Protein AF-A0A833TE92-F1 (afdb_monomer_lite)

Radius of gyration: 24.83 Å; chains: 1; bounding box: 44×76×54 Å

Sequence (187 aa):
TMHIASLKLLLSFLILSLAARPYIIVLSEEDLKESTISCDESPDWDEFVDFDSPHKSEDELDPGSWHSLFDPASSSATGSSDTSSELEALYISGVSKMISASSSGDARLMQEAAAEIEAAACEGHPHSRSVLGFLHGMGMMSERNKAKAFLYHHFAAEGGNMQSKMALAYSYSLQEMYENSTKLYAE

Structure (mmCIF, N/CA/C/O backbone):
data_AF-A0A833TE92-F1
#
_entry.id   AF-A0A833TE92-F1
#
loop_
_atom_site.group_PDB
_atom_site.id
_atom_site.type_symbol
_atom_site.label_atom_id
_atom_site.label_alt_id
_atom_site.label_comp_id
_atom_site.label_asym_id
_atom_site.label_entity_id
_atom_site.label_seq_id
_atom_site.pdbx_PDB_ins_code
_atom_site.Cartn_x
_atom_site.Cartn_y
_atom_site.Cartn_z
_atom_site.occupancy
_atom_site.B_iso_or_equiv
_atom_site.auth_seq_id
_atom_site.auth_comp_id
_atom_site.auth_asym_id
_atom_site.auth_atom_id
_atom_site.pdbx_PDB_model_num
ATOM 1 N N . THR A 1 1 ? -17.413 48.294 8.897 1.00 64.44 1 THR A N 1
ATOM 2 C CA . THR A 1 1 ? -17.701 47.033 9.620 1.00 64.44 1 THR A CA 1
ATOM 3 C C . THR A 1 1 ? -16.592 45.996 9.451 1.00 64.44 1 THR A C 1
ATOM 5 O O . THR A 1 1 ? -16.166 45.449 10.459 1.00 64.44 1 THR A O 1
ATOM 8 N N . MET A 1 2 ? -16.042 45.779 8.247 1.00 70.50 2 MET A N 1
ATOM 9 C CA . MET A 1 2 ? -14.977 44.779 8.004 1.00 70.50 2 MET A CA 1
ATOM 10 C C . MET A 1 2 ? -13.649 45.044 8.747 1.00 70.50 2 MET A C 1
ATOM 12 O O . MET A 1 2 ? -13.073 44.116 9.307 1.00 70.50 2 MET A O 1
ATOM 16 N N . HIS A 1 3 ? -13.200 46.301 8.860 1.00 74.38 3 HIS A N 1
ATOM 17 C CA . HIS A 1 3 ? -11.981 46.635 9.621 1.00 74.38 3 HIS A CA 1
ATOM 18 C C . HIS A 1 3 ? -12.098 46.351 11.127 1.00 74.38 3 HIS A C 1
ATOM 20 O O . HIS A 1 3 ? -11.126 45.954 11.760 1.00 74.38 3 HIS A O 1
ATOM 26 N N . ILE A 1 4 ? -13.300 46.493 11.694 1.00 78.50 4 ILE A N 1
ATOM 27 C CA . ILE A 1 4 ? -13.562 46.233 13.117 1.00 78.50 4 ILE A CA 1
ATOM 28 C C . ILE A 1 4 ? -13.553 44.721 13.391 1.00 78.50 4 ILE A C 1
ATOM 30 O O . ILE A 1 4 ? -13.075 44.291 14.437 1.00 78.50 4 ILE A O 1
ATOM 34 N N . ALA A 1 5 ? -14.038 43.906 12.447 1.00 78.50 5 ALA A N 1
ATOM 35 C CA . ALA A 1 5 ? -13.979 42.448 12.544 1.00 78.50 5 ALA A CA 1
ATOM 36 C C . ALA A 1 5 ? -12.536 41.922 12.435 1.00 78.50 5 ALA A C 1
ATOM 38 O O . ALA A 1 5 ? -12.135 41.079 13.233 1.00 78.50 5 ALA A O 1
ATOM 39 N N . SER A 1 6 ? -11.737 42.479 11.517 1.00 80.31 6 SER A N 1
ATOM 40 C CA . SER A 1 6 ? -10.319 42.122 11.360 1.00 80.31 6 SER A CA 1
ATOM 41 C C . SER A 1 6 ? -9.485 42.490 12.596 1.00 80.31 6 SER A C 1
ATOM 43 O O . SER A 1 6 ? -8.706 41.675 13.088 1.00 80.31 6 SER A O 1
ATOM 45 N N . LEU A 1 7 ? -9.726 43.669 13.185 1.00 82.25 7 LEU A N 1
ATOM 46 C CA . LEU A 1 7 ? -9.056 44.093 14.419 1.00 82.25 7 LEU A CA 1
ATOM 47 C C . LEU A 1 7 ? -9.386 43.169 15.604 1.00 82.25 7 LEU A C 1
ATOM 49 O O . LEU A 1 7 ? -8.501 42.834 16.385 1.00 82.25 7 LEU A O 1
ATOM 53 N N . LYS A 1 8 ? -10.644 42.721 15.726 1.00 83.31 8 LYS A N 1
ATOM 54 C CA . LYS A 1 8 ? -11.055 41.766 16.769 1.00 83.31 8 LYS A CA 1
ATOM 55 C C . LYS A 1 8 ? -10.415 40.391 16.583 1.00 83.31 8 LYS A C 1
ATOM 57 O O . LYS A 1 8 ? -10.028 39.776 17.572 1.00 83.31 8 LYS A O 1
ATOM 62 N N . LEU A 1 9 ? -10.278 39.931 15.339 1.00 84.75 9 LEU A N 1
ATOM 63 C CA . LEU A 1 9 ? -9.615 38.667 15.023 1.00 84.75 9 LEU A CA 1
ATOM 64 C C . LEU A 1 9 ? -8.127 38.719 15.405 1.00 84.75 9 LEU A C 1
ATOM 66 O O . LEU A 1 9 ? -7.640 37.839 16.109 1.00 84.75 9 LEU A O 1
ATOM 70 N N . LEU A 1 10 ? -7.428 39.790 15.017 1.00 85.50 10 LEU A N 1
ATOM 71 C CA . LEU A 1 10 ? -6.024 40.014 15.379 1.00 85.50 10 LEU A CA 1
ATOM 72 C C . LEU A 1 10 ? -5.827 40.110 16.896 1.00 85.50 10 LEU A C 1
ATOM 74 O O . LEU A 1 10 ? -4.906 39.499 17.433 1.00 85.50 10 LEU A O 1
ATOM 78 N N . LEU A 1 11 ? -6.718 40.815 17.599 1.00 81.56 11 LEU A N 1
ATOM 79 C CA . LEU A 1 11 ? -6.669 40.919 19.058 1.00 81.56 11 LEU A CA 1
ATOM 80 C C . LEU A 1 11 ? -6.899 39.556 19.736 1.00 81.56 11 LEU A C 1
ATOM 82 O O . LEU A 1 11 ? -6.236 39.242 20.719 1.00 81.56 11 LEU A O 1
ATOM 86 N N . SER A 1 12 ? -7.789 38.722 19.188 1.00 81.19 12 SER A N 1
ATOM 87 C CA . SER A 1 12 ? -8.022 37.354 19.666 1.00 81.19 12 SER A CA 1
ATOM 88 C C . SER A 1 12 ? -6.781 36.468 19.518 1.00 81.19 12 SER A C 1
ATOM 90 O O . SER A 1 12 ? -6.422 35.761 20.458 1.00 81.19 12 SER A O 1
ATOM 92 N N . PHE A 1 13 ? -6.105 36.513 18.365 1.00 76.00 13 PHE A N 1
ATOM 93 C CA . PHE A 1 13 ? -4.866 35.757 18.146 1.00 76.00 13 PHE A CA 1
ATOM 94 C C . PHE A 1 13 ? -3.723 36.248 19.042 1.00 76.00 13 PHE A C 1
ATOM 96 O O . PHE A 1 13 ? -2.957 35.434 19.557 1.00 76.00 13 PHE A O 1
ATOM 103 N N . LEU A 1 14 ? -3.648 37.559 19.296 1.00 77.38 14 LEU A N 1
ATOM 104 C CA . LEU A 1 14 ? -2.671 38.142 20.214 1.00 77.38 14 LEU A CA 1
ATOM 105 C C . LEU A 1 14 ? -2.855 37.604 21.646 1.00 77.38 14 LEU A C 1
ATOM 107 O O . LEU A 1 14 ? -1.889 37.153 22.257 1.00 77.38 14 LEU A O 1
ATOM 111 N N . ILE A 1 15 ? -4.089 37.586 22.162 1.00 74.69 15 ILE A N 1
ATOM 112 C CA . ILE A 1 15 ? -4.394 37.077 23.513 1.00 74.69 15 ILE A CA 1
ATOM 113 C C . ILE A 1 15 ? -4.082 35.576 23.622 1.00 74.69 15 ILE A C 1
ATOM 115 O O . ILE A 1 15 ? -3.532 35.140 24.633 1.00 74.69 15 ILE A O 1
ATOM 119 N N . LEU A 1 16 ? -4.366 34.794 22.575 1.00 67.88 16 LEU A N 1
ATOM 120 C CA . LEU A 1 16 ? -4.046 33.364 22.542 1.00 67.88 16 LEU A CA 1
ATOM 121 C C . LEU A 1 16 ? -2.527 33.117 22.560 1.00 67.88 16 LEU A C 1
ATOM 123 O O . LEU A 1 16 ? -2.063 32.220 23.259 1.00 67.88 16 LEU A O 1
ATOM 127 N N . SER A 1 17 ? -1.749 33.953 21.862 1.00 66.00 17 SER A N 1
ATOM 128 C CA . SER A 1 17 ? -0.281 33.873 21.865 1.00 66.00 17 SER A CA 1
ATOM 129 C C . SER A 1 17 ? 0.344 34.243 23.218 1.00 66.00 17 SER A C 1
ATOM 131 O O . SER A 1 17 ? 1.324 33.626 23.619 1.00 66.00 17 SER A O 1
ATOM 133 N N . LEU A 1 18 ? -0.254 35.183 23.964 1.00 68.81 18 LEU A N 1
ATOM 134 C CA . LEU A 1 18 ? 0.197 35.549 25.314 1.00 68.81 18 LEU A CA 1
ATOM 135 C C . LEU A 1 18 ? -0.161 34.502 26.384 1.00 68.81 18 LEU A C 1
ATOM 137 O O . LEU A 1 18 ? 0.498 34.445 27.420 1.00 68.81 18 LEU A O 1
ATOM 141 N N . ALA A 1 19 ? -1.198 33.689 26.160 1.00 65.12 19 ALA A N 1
ATOM 142 C CA . ALA A 1 19 ? -1.597 32.616 27.073 1.00 65.12 19 ALA A CA 1
ATOM 143 C C . ALA A 1 19 ? -0.793 31.316 26.874 1.00 65.12 19 ALA A C 1
ATOM 145 O O . ALA A 1 19 ? -0.801 30.448 27.751 1.00 65.12 19 ALA A O 1
ATOM 146 N N . ALA A 1 20 ? -0.088 31.177 25.747 1.00 61.72 20 ALA A N 1
ATOM 147 C CA . ALA A 1 20 ? 0.774 30.037 25.476 1.00 61.72 20 ALA A CA 1
ATOM 148 C C . ALA A 1 20 ? 2.042 30.132 26.337 1.00 61.72 20 ALA A C 1
ATOM 150 O O . ALA A 1 20 ? 2.991 30.848 26.021 1.00 61.72 20 ALA A O 1
ATOM 151 N N . ARG A 1 21 ? 2.060 29.417 27.466 1.00 66.62 21 ARG A N 1
ATOM 152 C CA . ARG A 1 21 ? 3.281 29.267 28.262 1.00 66.62 21 ARG A CA 1
ATOM 153 C C . ARG A 1 21 ? 4.289 28.439 27.458 1.00 66.62 21 ARG A C 1
ATOM 155 O O . ARG A 1 21 ? 3.916 27.358 27.001 1.00 66.62 21 ARG A O 1
ATOM 162 N N . PRO A 1 22 ? 5.545 28.888 27.301 1.00 70.31 22 PRO A N 1
ATOM 163 C CA . PRO A 1 22 ? 6.581 28.048 26.723 1.00 70.31 22 PRO A CA 1
ATOM 164 C C . PRO A 1 22 ? 6.797 26.857 27.660 1.00 70.31 22 PRO A C 1
ATOM 166 O O . PRO A 1 22 ? 7.244 27.017 28.795 1.00 70.31 22 PRO A O 1
ATOM 169 N N . TYR A 1 23 ? 6.416 25.666 27.208 1.00 70.75 23 TYR A N 1
ATOM 170 C CA . TYR A 1 23 ? 6.741 24.431 27.904 1.00 70.75 23 TYR A CA 1
ATOM 171 C C . TYR A 1 23 ? 8.185 24.081 27.552 1.00 70.75 23 TYR A C 1
ATOM 173 O O . TYR A 1 23 ? 8.483 23.686 26.427 1.00 70.75 23 TYR A O 1
ATOM 181 N N . ILE A 1 24 ? 9.094 24.320 28.494 1.00 72.75 24 ILE A N 1
ATOM 182 C CA . ILE A 1 24 ? 10.491 23.915 28.378 1.00 72.75 24 ILE A CA 1
ATOM 183 C C . ILE A 1 24 ? 10.588 22.548 29.043 1.00 72.75 24 ILE A C 1
ATOM 185 O O . ILE A 1 24 ? 10.457 22.441 30.262 1.00 72.75 24 ILE A O 1
ATOM 189 N N . ILE A 1 25 ? 10.791 21.509 28.236 1.00 72.88 25 ILE A N 1
ATOM 190 C CA . ILE A 1 25 ? 11.153 20.185 28.738 1.00 72.88 25 ILE A CA 1
ATOM 191 C C . ILE A 1 25 ? 12.613 20.282 29.177 1.00 72.88 25 ILE A C 1
ATOM 193 O O . ILE A 1 25 ? 13.514 20.360 28.344 1.00 72.88 25 ILE A O 1
ATOM 197 N N . VAL A 1 26 ? 12.839 20.344 30.487 1.00 72.62 26 VAL A N 1
ATOM 198 C CA . VAL A 1 26 ? 14.174 20.224 31.074 1.00 72.62 26 VAL A CA 1
ATOM 199 C C . VAL A 1 26 ? 14.394 18.742 31.342 1.00 72.62 26 VAL A C 1
ATOM 201 O O . VAL A 1 26 ? 13.873 18.219 32.319 1.00 72.62 26 VAL A O 1
ATOM 204 N N . LEU A 1 27 ? 15.111 18.071 30.441 1.00 68.88 27 LEU A N 1
ATOM 205 C CA . LEU A 1 27 ? 15.581 16.703 30.658 1.00 68.88 27 LEU A CA 1
ATOM 206 C C . LEU A 1 27 ? 16.743 16.759 31.651 1.00 68.88 27 LEU A C 1
ATOM 208 O O . LEU A 1 27 ? 17.752 17.416 31.379 1.00 68.88 27 LEU A O 1
ATOM 212 N N . SER A 1 28 ? 16.587 16.129 32.812 1.00 74.94 28 SER A N 1
ATOM 213 C CA . SER A 1 28 ? 17.668 16.001 33.789 1.00 74.94 28 SER A CA 1
ATOM 214 C C . SER A 1 28 ? 18.541 14.783 33.464 1.00 74.94 28 SER A C 1
ATOM 216 O O . SER A 1 28 ? 18.094 13.836 32.824 1.00 74.94 28 SER A O 1
ATOM 218 N N . GLU A 1 29 ? 19.806 14.786 33.892 1.00 67.19 29 GLU A N 1
ATOM 219 C CA . GLU A 1 29 ? 20.726 13.646 33.700 1.00 67.19 29 GLU A CA 1
ATOM 220 C C . GLU A 1 29 ? 20.233 12.373 34.428 1.00 67.19 29 GLU A C 1
ATOM 222 O O . GLU A 1 29 ? 20.613 11.255 34.088 1.00 67.19 29 GLU A O 1
ATOM 227 N N . GLU A 1 30 ? 19.336 12.553 35.401 1.00 62.47 30 GLU A N 1
ATOM 228 C CA . GLU A 1 30 ? 18.604 11.509 36.120 1.00 62.47 30 GLU A CA 1
ATOM 229 C C . GLU A 1 30 ? 17.548 10.835 35.213 1.00 62.47 30 GLU A C 1
ATOM 231 O O . GLU A 1 30 ? 17.405 9.617 35.257 1.00 62.47 30 GLU A O 1
ATOM 236 N N . ASP A 1 31 ? 16.865 11.598 34.342 1.00 66.06 31 ASP A N 1
ATOM 237 C CA . ASP A 1 31 ? 15.868 11.078 33.381 1.00 66.06 31 ASP A CA 1
ATOM 238 C C . ASP A 1 31 ? 16.522 10.254 32.256 1.00 66.06 31 ASP A C 1
ATOM 240 O O . ASP A 1 31 ? 15.875 9.436 31.609 1.00 66.06 31 ASP A O 1
ATOM 244 N N . LEU A 1 32 ? 17.824 10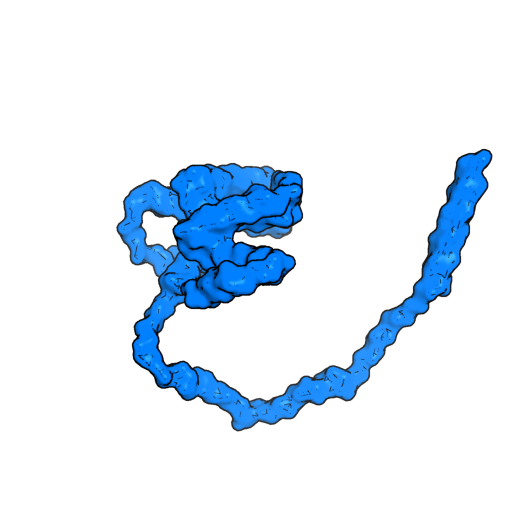.455 32.022 1.00 61.19 32 LEU A N 1
ATOM 245 C CA . LEU A 1 32 ? 18.640 9.654 31.101 1.00 61.19 32 LEU A CA 1
ATOM 246 C C . LEU A 1 32 ? 19.215 8.388 31.756 1.00 61.19 32 LEU A C 1
ATOM 248 O O . LEU A 1 32 ? 19.767 7.541 31.058 1.00 61.19 32 LEU A O 1
ATOM 252 N N . LYS A 1 33 ? 19.102 8.247 33.083 1.00 59.44 33 LYS A N 1
ATOM 253 C CA . LYS A 1 33 ? 19.587 7.085 33.846 1.00 59.44 33 LYS A CA 1
ATOM 254 C C . LYS A 1 33 ? 18.539 5.990 34.011 1.00 59.44 33 LYS A C 1
ATOM 256 O O . LYS A 1 33 ? 18.665 5.142 34.896 1.00 59.44 33 LYS A O 1
ATOM 261 N N . GLU A 1 34 ? 17.532 5.952 33.150 1.00 52.12 34 GLU A N 1
ATOM 262 C CA . GLU A 1 34 ? 16.688 4.774 33.066 1.00 52.12 34 GLU A CA 1
ATOM 263 C C . GLU A 1 34 ? 17.476 3.669 32.351 1.00 52.12 34 GLU A C 1
ATOM 265 O O . GLU A 1 34 ? 17.744 3.722 31.153 1.00 52.12 34 GLU A O 1
ATOM 270 N N . SER A 1 35 ? 17.890 2.681 33.150 1.00 46.53 35 SER A N 1
ATOM 271 C CA . SER A 1 35 ? 18.521 1.433 32.730 1.00 46.53 35 SER A CA 1
ATOM 272 C C . SER A 1 35 ? 19.990 1.529 32.269 1.00 46.53 35 SER A C 1
ATOM 274 O O . SER A 1 35 ? 20.338 1.240 31.123 1.00 46.53 35 SER A O 1
ATOM 276 N N . THR A 1 36 ? 20.912 1.723 33.220 1.00 42.91 36 THR A N 1
ATOM 277 C CA . THR A 1 36 ? 22.165 0.946 33.168 1.00 42.91 36 THR A CA 1
ATOM 278 C C . THR A 1 36 ? 21.821 -0.516 33.461 1.00 42.91 36 THR A C 1
ATOM 280 O O . THR A 1 36 ? 22.027 -1.000 34.574 1.00 42.91 36 THR A O 1
ATOM 283 N N . ILE A 1 37 ? 21.244 -1.212 32.477 1.00 48.75 37 ILE A N 1
ATOM 284 C CA . ILE A 1 37 ? 21.366 -2.666 32.410 1.00 48.75 37 ILE A CA 1
ATOM 285 C C . ILE A 1 37 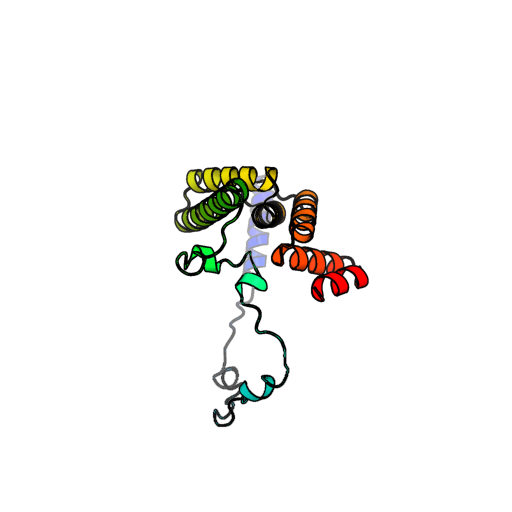? 22.871 -2.916 32.396 1.00 48.75 37 ILE A C 1
ATOM 287 O O . ILE A 1 37 ? 23.584 -2.460 31.502 1.00 48.75 37 ILE A O 1
ATOM 291 N N . SER A 1 38 ? 23.375 -3.557 33.445 1.00 38.62 38 SER A N 1
ATOM 292 C CA . SER A 1 38 ? 24.691 -4.173 33.415 1.00 38.62 38 SER A CA 1
ATOM 293 C C . SER A 1 38 ? 24.734 -5.084 32.192 1.00 38.62 38 SER A C 1
ATOM 295 O O . SER A 1 38 ? 23.977 -6.049 32.130 1.00 38.62 38 SER A O 1
ATOM 297 N N . CYS A 1 39 ? 25.590 -4.770 31.223 1.00 43.53 39 CYS A N 1
ATOM 298 C CA . CYS A 1 39 ? 25.774 -5.527 29.982 1.00 43.53 39 CYS A CA 1
ATOM 299 C C . CYS A 1 39 ? 26.408 -6.919 30.189 1.00 43.53 39 CYS A C 1
ATOM 301 O O . CYS A 1 39 ? 27.142 -7.374 29.318 1.00 43.53 39 CYS A O 1
ATOM 303 N N . ASP A 1 40 ? 26.180 -7.567 31.333 1.00 48.56 40 ASP A N 1
ATOM 304 C CA . ASP A 1 40 ? 26.827 -8.833 31.703 1.00 48.56 40 ASP A CA 1
ATOM 305 C C . ASP A 1 40 ? 25.888 -10.047 31.636 1.00 48.56 40 ASP A C 1
ATOM 307 O O . ASP A 1 40 ? 26.310 -11.170 31.869 1.00 48.56 40 ASP A O 1
ATOM 311 N N . GLU A 1 41 ? 24.634 -9.846 31.231 1.00 51.25 41 GLU A N 1
ATOM 312 C CA . GLU A 1 41 ? 23.784 -10.923 30.722 1.00 51.25 41 GLU A CA 1
ATOM 313 C C . GLU A 1 41 ? 23.168 -10.440 29.409 1.00 51.25 41 GLU A C 1
ATOM 315 O O . GLU A 1 41 ? 22.103 -9.825 29.381 1.00 51.25 41 GLU A O 1
ATOM 320 N N . SER A 1 42 ? 23.874 -10.673 28.295 1.00 52.88 42 SER A N 1
ATOM 321 C CA . SER A 1 42 ? 23.159 -10.824 27.026 1.00 52.88 42 SER A CA 1
ATOM 322 C C . SER A 1 42 ? 22.190 -11.983 27.227 1.00 52.88 42 SER A C 1
ATOM 324 O O . SER A 1 42 ? 22.658 -13.064 27.587 1.00 52.88 42 SER A O 1
ATOM 326 N N . PRO A 1 43 ? 20.876 -11.790 27.023 1.00 54.03 43 PRO A N 1
ATOM 327 C CA . PRO A 1 43 ? 19.976 -12.916 26.865 1.00 54.03 43 PRO A CA 1
ATOM 328 C C . PRO A 1 43 ? 20.580 -13.806 25.785 1.00 54.03 43 PRO A C 1
ATOM 330 O O . PRO A 1 43 ? 20.868 -13.322 24.686 1.00 54.03 43 PRO A O 1
ATOM 333 N N . ASP A 1 44 ? 20.854 -15.058 26.133 1.00 47.28 44 ASP A N 1
ATOM 334 C CA . ASP A 1 44 ? 21.328 -16.054 25.190 1.00 47.28 44 ASP A CA 1
ATOM 335 C C . ASP A 1 44 ? 20.169 -16.336 24.231 1.00 47.28 44 ASP A C 1
ATOM 337 O O . ASP A 1 44 ? 19.296 -17.165 24.479 1.00 47.28 44 ASP A O 1
ATOM 341 N N . TRP A 1 45 ? 20.082 -15.535 23.169 1.00 56.47 45 TRP A N 1
ATOM 342 C CA . TRP A 1 45 ? 19.070 -15.683 22.125 1.00 56.47 45 TRP A CA 1
ATOM 343 C C . TRP A 1 45 ? 19.168 -17.053 21.435 1.00 56.47 45 TRP A C 1
ATOM 345 O O . TRP A 1 45 ? 18.225 -17.448 20.749 1.00 56.47 45 TRP A O 1
ATOM 355 N N . ASP A 1 46 ? 20.259 -17.787 21.673 1.00 54.50 46 ASP A N 1
ATOM 356 C CA . ASP A 1 46 ? 20.493 -19.139 21.186 1.00 54.50 46 ASP A CA 1
ATOM 357 C C . ASP A 1 46 ? 19.664 -20.204 21.940 1.00 54.50 46 ASP A C 1
ATOM 359 O O . ASP A 1 46 ? 19.419 -21.275 21.386 1.00 54.50 46 ASP A O 1
ATOM 363 N N . GLU A 1 47 ? 19.133 -19.927 23.142 1.00 52.56 47 GLU A N 1
ATOM 364 C CA . GLU A 1 47 ? 18.295 -20.895 23.884 1.00 52.56 47 GLU A CA 1
ATOM 365 C C . GLU A 1 47 ? 16.850 -20.977 23.341 1.00 52.56 47 GLU A C 1
ATOM 367 O O . GLU A 1 47 ? 16.149 -21.968 23.539 1.00 52.56 47 GLU A O 1
ATOM 372 N N . PHE A 1 48 ? 16.401 -19.987 22.560 1.00 50.19 48 PHE A N 1
ATOM 373 C CA . PHE A 1 48 ? 15.119 -20.059 21.837 1.00 50.19 48 PHE A CA 1
ATOM 374 C C . PHE A 1 48 ? 15.180 -20.918 20.561 1.00 50.19 48 PHE A C 1
ATOM 376 O O . PHE A 1 48 ? 14.172 -21.048 19.864 1.00 50.19 48 PHE A O 1
ATOM 383 N N . VAL A 1 49 ? 16.337 -21.511 20.248 1.00 53.00 49 VAL A N 1
ATOM 384 C CA . VAL A 1 49 ? 16.566 -22.303 19.027 1.00 53.00 49 VAL A CA 1
ATOM 385 C C . VAL A 1 49 ? 16.300 -23.803 19.251 1.00 53.00 49 VAL A C 1
ATOM 387 O O . VAL A 1 49 ? 16.631 -24.635 18.414 1.00 53.00 49 VAL A O 1
ATOM 390 N N . ASP A 1 50 ? 15.618 -24.170 20.337 1.00 54.22 50 ASP A N 1
ATOM 391 C CA . ASP A 1 50 ? 15.118 -25.529 20.556 1.00 54.22 50 ASP A CA 1
ATOM 392 C C . ASP A 1 50 ? 13.659 -25.678 20.093 1.00 54.22 50 ASP A C 1
ATOM 394 O O . ASP A 1 50 ? 12.731 -25.750 20.900 1.00 54.22 50 ASP A O 1
ATOM 398 N N . PHE A 1 51 ? 13.433 -25.770 18.780 1.00 45.94 51 PHE A N 1
ATOM 399 C CA . PHE A 1 51 ? 12.305 -26.541 18.240 1.00 45.94 51 PHE A CA 1
ATOM 400 C C . PHE A 1 51 ? 12.509 -26.795 16.745 1.00 45.94 51 PHE A C 1
ATOM 402 O O . PHE A 1 51 ? 12.812 -25.855 16.019 1.00 45.94 51 PHE A O 1
ATOM 409 N N . ASP A 1 52 ? 12.300 -28.036 16.295 1.00 50.62 52 ASP A N 1
ATOM 410 C CA . ASP A 1 52 ? 12.345 -28.549 14.910 1.00 50.62 52 ASP A CA 1
ATOM 411 C C . ASP A 1 52 ? 11.407 -27.816 13.914 1.00 50.62 52 ASP A C 1
ATOM 413 O O . ASP A 1 52 ? 10.588 -28.421 13.217 1.00 50.62 52 ASP A O 1
ATOM 417 N N . SER A 1 53 ? 11.482 -26.492 13.829 1.00 56.44 53 SER A N 1
ATOM 418 C CA . SER A 1 53 ? 10.785 -25.713 12.822 1.00 56.44 53 SER A CA 1
ATOM 419 C C . SER A 1 53 ? 11.693 -25.661 11.597 1.00 56.44 53 SER A C 1
ATOM 421 O O . SER A 1 53 ? 12.821 -25.177 11.711 1.00 56.44 53 SER A O 1
ATOM 423 N N . PRO A 1 54 ? 11.269 -26.166 10.423 1.00 56.84 54 PRO A N 1
ATOM 424 C CA . PRO A 1 54 ? 12.043 -25.962 9.208 1.00 56.84 54 PRO A CA 1
ATOM 425 C C . PRO A 1 54 ? 12.269 -24.457 9.058 1.00 56.84 54 PRO A C 1
ATOM 427 O O . PRO A 1 54 ? 11.299 -23.698 9.022 1.00 56.84 54 PRO A O 1
ATOM 430 N N . HIS A 1 55 ? 13.534 -24.026 9.047 1.00 55.50 55 HIS A N 1
ATOM 431 C CA . HIS A 1 55 ? 13.902 -22.633 8.818 1.00 55.50 55 HIS A CA 1
ATOM 432 C C . HIS A 1 55 ? 13.351 -22.217 7.452 1.00 55.50 55 HIS A C 1
ATOM 434 O O . HIS A 1 55 ? 13.969 -22.476 6.420 1.00 55.50 55 HIS A O 1
ATOM 440 N N . LYS A 1 56 ? 12.153 -21.630 7.440 1.00 59.69 56 LYS A N 1
ATOM 441 C CA . LYS A 1 56 ? 11.592 -20.995 6.254 1.00 59.69 56 LYS A CA 1
ATOM 442 C C . LYS A 1 56 ? 12.468 -19.800 5.937 1.00 59.69 56 LYS A C 1
ATOM 444 O O . LYS A 1 56 ? 12.770 -19.007 6.832 1.00 59.69 56 LYS A O 1
ATOM 449 N N . SER A 1 57 ? 12.909 -19.697 4.689 1.00 64.31 57 SER A N 1
ATOM 450 C CA . SER A 1 57 ? 13.637 -18.515 4.239 1.00 64.31 57 SER A CA 1
ATOM 451 C C . SER A 1 57 ? 12.755 -17.282 4.414 1.00 64.31 57 SER A C 1
ATOM 453 O O . SER A 1 57 ? 11.531 -17.364 4.326 1.00 64.31 57 SER A O 1
ATOM 455 N N . GLU A 1 58 ? 13.364 -16.126 4.645 1.00 60.03 58 GLU A N 1
ATOM 456 C CA . GLU A 1 58 ? 12.642 -14.853 4.749 1.00 60.03 58 GLU A CA 1
ATOM 457 C C . GLU A 1 58 ? 11.743 -14.579 3.529 1.00 60.03 58 GLU A C 1
ATOM 459 O O . GLU A 1 58 ? 10.614 -14.126 3.698 1.00 60.03 58 GLU A O 1
ATOM 464 N N . ASP A 1 59 ? 12.172 -14.992 2.332 1.00 63.78 59 ASP A N 1
ATOM 465 C CA . ASP A 1 59 ? 11.382 -14.929 1.093 1.00 63.78 59 ASP A CA 1
ATOM 466 C C . ASP A 1 59 ? 10.132 -15.829 1.114 1.00 63.78 59 ASP A C 1
ATOM 468 O O . ASP A 1 59 ? 9.142 -15.552 0.440 1.00 63.78 59 ASP A O 1
ATOM 472 N N . GLU A 1 60 ? 10.160 -16.918 1.887 1.00 66.00 60 GLU A N 1
ATOM 473 C CA . GLU A 1 60 ? 9.005 -17.806 2.075 1.00 66.00 60 GLU A CA 1
ATOM 474 C C . GLU A 1 60 ? 8.029 -17.230 3.115 1.00 66.00 60 GLU A C 1
ATOM 476 O O . GLU A 1 60 ? 6.829 -17.503 3.066 1.00 66.00 60 GLU A O 1
ATOM 481 N N . LEU A 1 61 ? 8.534 -16.420 4.051 1.00 67.75 61 LEU A N 1
ATOM 482 C CA . LEU A 1 61 ? 7.734 -15.752 5.077 1.00 67.75 61 LEU A CA 1
ATOM 483 C C . LEU A 1 61 ? 7.057 -14.484 4.543 1.00 67.75 61 LEU A C 1
ATOM 485 O O . LEU A 1 61 ? 5.909 -14.208 4.894 1.00 67.75 61 LEU A O 1
ATOM 489 N N . ASP A 1 62 ? 7.748 -13.727 3.692 1.00 71.88 62 ASP A N 1
ATOM 490 C CA . ASP A 1 62 ? 7.230 -12.506 3.085 1.00 71.88 62 ASP A CA 1
ATOM 491 C C . ASP A 1 62 ? 7.745 -12.343 1.644 1.00 71.88 62 ASP A C 1
ATOM 493 O O . ASP A 1 62 ? 8.712 -11.617 1.408 1.00 71.88 62 ASP A O 1
ATOM 497 N N . PRO A 1 63 ? 7.073 -12.946 0.645 1.00 66.94 63 PRO A N 1
ATOM 498 C CA . PRO A 1 63 ? 7.449 -12.785 -0.763 1.00 66.94 63 PRO A CA 1
ATOM 499 C C . PRO A 1 63 ? 7.329 -11.330 -1.252 1.00 66.94 63 PRO A C 1
ATOM 501 O O . PRO A 1 63 ? 7.836 -10.985 -2.312 1.00 66.94 63 PRO A O 1
ATOM 504 N N . GLY A 1 64 ? 6.673 -10.460 -0.471 1.00 67.19 64 GLY A N 1
ATOM 505 C CA . GLY A 1 64 ? 6.567 -9.024 -0.722 1.00 67.19 64 GLY A CA 1
ATOM 506 C C . GLY A 1 64 ? 7.638 -8.193 -0.048 1.00 67.19 64 GLY A C 1
ATOM 507 O O . GLY A 1 64 ? 7.503 -6.965 -0.004 1.00 67.19 64 GLY A O 1
ATOM 508 N N . SER A 1 65 ? 8.646 -8.852 0.524 1.00 71.81 65 SER A N 1
ATOM 509 C CA . SER A 1 65 ? 9.740 -8.197 1.207 1.00 71.81 65 SER A CA 1
ATOM 510 C C . SER A 1 65 ? 10.415 -7.201 0.276 1.00 71.81 65 SER A C 1
ATOM 512 O O . SER A 1 65 ? 10.718 -7.462 -0.889 1.00 71.81 65 SER A O 1
ATOM 514 N N . TRP A 1 66 ? 10.702 -6.029 0.826 1.00 70.31 66 TRP A N 1
ATOM 515 C CA . TRP A 1 66 ? 11.421 -4.984 0.111 1.00 70.31 66 TRP A CA 1
ATOM 516 C C . TRP A 1 66 ? 12.895 -5.356 -0.079 1.00 70.31 66 TRP A C 1
ATOM 518 O O . TRP A 1 66 ? 13.614 -4.639 -0.764 1.00 70.31 66 TRP A O 1
ATOM 528 N N . HIS A 1 67 ? 13.352 -6.474 0.493 1.00 67.50 67 HIS A N 1
ATOM 529 C CA . HIS A 1 67 ? 14.715 -6.963 0.341 1.00 67.50 67 HIS A CA 1
ATOM 530 C C . HIS A 1 67 ? 15.090 -7.176 -1.132 1.00 67.50 67 HIS A C 1
ATOM 532 O O . HIS A 1 67 ? 16.119 -6.667 -1.570 1.00 67.50 67 HIS A O 1
ATOM 538 N N . SER A 1 68 ? 14.198 -7.768 -1.933 1.00 70.12 68 SER A N 1
ATOM 539 C CA . SER A 1 68 ? 14.393 -7.980 -3.377 1.00 70.12 68 SER A CA 1
ATOM 540 C C . SER A 1 68 ? 14.616 -6.686 -4.172 1.00 70.12 68 SER A C 1
ATOM 542 O O . SER A 1 68 ? 15.238 -6.708 -5.233 1.00 70.12 68 SER A O 1
ATOM 544 N N . LEU A 1 69 ? 14.135 -5.540 -3.668 1.00 71.44 69 LEU A N 1
ATOM 545 C CA . LEU A 1 69 ? 14.376 -4.226 -4.278 1.00 71.44 69 LEU A CA 1
ATOM 546 C C . LEU A 1 69 ? 15.811 -3.734 -4.056 1.00 71.44 69 LEU A C 1
ATOM 548 O O . LEU A 1 69 ? 16.321 -2.961 -4.868 1.00 71.44 69 LEU A O 1
ATOM 552 N N . PHE A 1 70 ? 16.437 -4.131 -2.947 1.00 70.19 70 PHE A N 1
ATOM 553 C CA . PHE A 1 70 ? 17.753 -3.647 -2.526 1.00 70.19 70 PHE A CA 1
ATOM 554 C C . PHE A 1 70 ? 18.874 -4.653 -2.790 1.00 70.19 70 PHE A C 1
ATOM 556 O O . PHE A 1 70 ? 20.015 -4.231 -2.981 1.00 70.19 70 PHE A O 1
ATOM 563 N N . ASP A 1 71 ? 18.554 -5.945 -2.855 1.00 69.06 71 ASP A N 1
ATOM 564 C CA . ASP A 1 71 ? 19.486 -7.012 -3.208 1.00 69.06 71 ASP A CA 1
ATOM 565 C C . ASP A 1 71 ? 18.899 -7.931 -4.299 1.00 69.06 71 ASP A C 1
ATOM 567 O O . ASP A 1 71 ? 18.354 -8.996 -4.017 1.00 69.06 71 ASP A O 1
ATOM 571 N N . PRO A 1 72 ? 18.993 -7.545 -5.584 1.00 59.94 72 PRO A N 1
ATOM 572 C CA . PRO A 1 72 ? 18.461 -8.343 -6.687 1.00 59.94 72 PRO A CA 1
ATOM 573 C C . PRO A 1 72 ? 19.284 -9.612 -6.981 1.00 59.94 72 PRO A C 1
ATOM 575 O O . PRO A 1 72 ? 18.921 -10.377 -7.874 1.00 59.94 72 PRO A O 1
ATOM 578 N N . ALA A 1 73 ? 20.415 -9.839 -6.298 1.00 50.62 73 ALA A N 1
ATOM 579 C CA . ALA A 1 73 ? 21.239 -11.029 -6.508 1.00 50.62 73 ALA A CA 1
ATOM 580 C C . ALA A 1 73 ? 20.689 -12.261 -5.763 1.00 50.62 73 ALA A C 1
ATOM 582 O O . ALA A 1 73 ? 20.898 -13.389 -6.224 1.00 50.62 73 ALA A O 1
ATOM 583 N N . SER A 1 74 ? 19.959 -12.057 -4.659 1.00 52.47 74 SER A N 1
ATOM 584 C CA . SER A 1 74 ? 19.388 -13.131 -3.833 1.00 52.47 74 SER A CA 1
ATOM 585 C C . SER A 1 74 ? 18.167 -13.810 -4.472 1.00 52.47 74 SER A C 1
ATOM 587 O O . SER A 1 74 ? 17.975 -15.010 -4.295 1.00 52.47 74 SER A O 1
ATOM 589 N N . SER A 1 75 ? 17.405 -13.102 -5.312 1.00 52.50 75 SER A N 1
ATOM 590 C CA . SER A 1 75 ? 16.138 -13.576 -5.899 1.00 52.50 75 SER A CA 1
ATOM 591 C C . SER A 1 75 ? 16.278 -14.419 -7.178 1.00 52.50 75 SER A C 1
ATOM 593 O O . SER A 1 75 ? 15.285 -14.827 -7.783 1.00 52.50 75 SER A O 1
ATOM 595 N N . SER A 1 76 ? 17.506 -14.734 -7.605 1.00 44.09 76 SER A N 1
ATOM 596 C CA . SER A 1 76 ? 17.814 -15.370 -8.900 1.00 44.09 76 SER A CA 1
ATOM 597 C C . SER A 1 76 ? 17.485 -16.873 -9.014 1.00 44.09 76 SER A C 1
ATOM 599 O O . SER A 1 76 ? 18.113 -17.595 -9.792 1.00 44.09 76 SER A O 1
ATOM 601 N N . ALA A 1 77 ? 16.483 -17.373 -8.285 1.00 44.41 77 ALA A N 1
ATOM 602 C CA . ALA A 1 77 ? 16.172 -18.800 -8.245 1.00 44.41 77 ALA A CA 1
ATOM 603 C C . ALA A 1 77 ? 14.674 -19.139 -8.162 1.00 44.41 77 ALA A C 1
ATOM 605 O O . ALA A 1 77 ? 14.283 -19.930 -7.317 1.00 44.41 77 ALA A O 1
ATOM 606 N N . THR A 1 78 ? 13.824 -18.654 -9.072 1.00 44.19 78 THR A N 1
ATOM 607 C CA . THR A 1 78 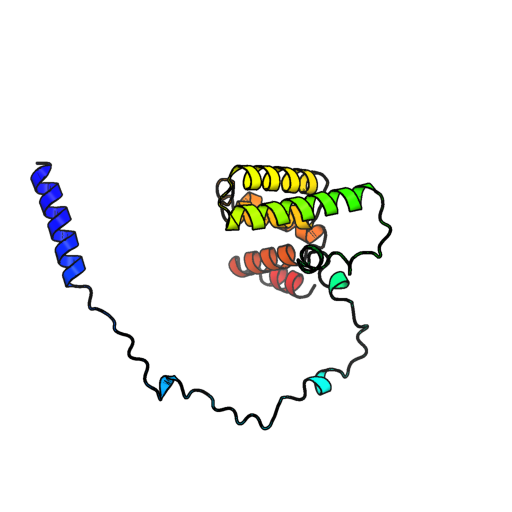? 12.558 -19.359 -9.371 1.00 44.19 78 THR A CA 1
ATOM 608 C C . THR A 1 78 ? 12.139 -19.192 -10.833 1.00 44.19 78 THR A C 1
ATOM 610 O O . THR A 1 78 ? 11.809 -18.108 -11.304 1.00 44.19 78 THR A O 1
ATOM 613 N N . GLY A 1 79 ? 12.142 -20.303 -11.577 1.00 49.22 79 GLY A N 1
ATOM 614 C CA . GLY A 1 79 ? 11.549 -20.383 -12.911 1.00 49.22 79 GLY A CA 1
ATOM 615 C C . GLY A 1 79 ? 10.027 -20.326 -12.811 1.00 49.22 79 GLY A C 1
ATOM 616 O O . GLY A 1 79 ? 9.385 -21.355 -12.607 1.00 49.22 79 GLY A O 1
ATOM 617 N N . SER A 1 80 ? 9.459 -19.129 -12.926 1.00 49.78 80 SER A N 1
ATOM 618 C CA . SER A 1 80 ? 8.016 -18.910 -13.038 1.00 49.78 80 SER A CA 1
ATOM 619 C C . SER A 1 80 ? 7.627 -18.615 -14.489 1.00 49.78 80 SER A C 1
ATOM 621 O O . SER A 1 80 ? 8.453 -18.200 -15.299 1.00 49.78 80 SER A O 1
ATOM 623 N N . SER A 1 81 ? 6.367 -18.894 -14.832 1.00 56.16 81 SER A N 1
ATOM 624 C CA . SER A 1 81 ? 5.770 -18.558 -16.127 1.00 56.16 81 SER A CA 1
ATOM 625 C C . SER A 1 81 ? 6.010 -17.086 -16.464 1.00 56.16 81 SER A C 1
ATOM 627 O O . SER A 1 81 ? 5.757 -16.242 -15.604 1.00 56.16 81 SER A O 1
ATOM 629 N N . ASP A 1 82 ? 6.429 -16.797 -17.700 1.00 65.94 82 ASP A N 1
ATOM 630 C CA . ASP A 1 82 ? 6.888 -15.478 -18.175 1.00 65.94 82 ASP A CA 1
ATOM 631 C C . ASP A 1 82 ? 6.047 -14.287 -17.672 1.00 65.94 82 ASP A C 1
ATOM 633 O O . ASP A 1 82 ? 6.586 -13.245 -17.307 1.00 65.94 82 ASP A O 1
ATOM 637 N N . THR A 1 83 ? 4.727 -14.464 -17.563 1.00 71.31 83 THR A N 1
ATOM 638 C CA . THR A 1 83 ? 3.791 -13.439 -17.084 1.00 71.31 83 THR A CA 1
ATOM 639 C C . THR A 1 83 ? 4.007 -13.033 -15.623 1.00 71.31 83 THR A C 1
ATOM 641 O O . THR A 1 83 ? 3.971 -11.849 -15.316 1.00 71.31 83 THR A O 1
ATOM 644 N N . SER A 1 84 ? 4.260 -13.970 -14.703 1.00 78.75 84 SER A N 1
ATOM 645 C CA . SER A 1 84 ? 4.455 -13.654 -13.276 1.00 78.75 84 SER A CA 1
ATOM 646 C C . SER A 1 84 ? 5.743 -12.866 -13.048 1.00 78.75 84 SER A C 1
ATOM 648 O O . SER A 1 84 ? 5.770 -11.960 -12.221 1.00 78.75 84 SER A O 1
ATOM 650 N N . SER A 1 85 ? 6.796 -13.192 -13.801 1.00 81.56 85 SER A N 1
ATOM 651 C CA . SER A 1 85 ? 8.068 -12.473 -13.745 1.00 81.56 85 SER A CA 1
ATOM 652 C C . SER A 1 85 ? 7.945 -11.054 -14.309 1.00 81.56 85 SER A C 1
ATOM 654 O O . SER A 1 85 ? 8.567 -10.136 -13.778 1.00 81.56 85 SER A O 1
ATOM 656 N N . GLU A 1 86 ? 7.122 -10.850 -15.342 1.00 89.62 86 GLU A N 1
ATOM 657 C CA . GLU A 1 86 ? 6.851 -9.519 -15.898 1.00 89.62 86 GLU A CA 1
ATOM 658 C C . GLU A 1 86 ? 6.077 -8.629 -14.911 1.00 89.62 86 GLU A C 1
ATOM 660 O O . GLU A 1 86 ? 6.439 -7.467 -14.713 1.00 89.62 86 GLU A O 1
ATOM 665 N N . LEU A 1 87 ? 5.058 -9.175 -14.236 1.00 92.00 87 LEU A N 1
ATOM 666 C CA . LEU A 1 87 ? 4.306 -8.448 -13.204 1.00 92.00 87 LEU A CA 1
ATOM 667 C C . LEU A 1 87 ? 5.183 -8.066 -12.007 1.00 92.00 87 LEU A C 1
ATOM 669 O O . LEU A 1 87 ? 5.067 -6.948 -11.500 1.00 92.00 87 LEU A O 1
ATOM 673 N N . GLU A 1 88 ? 6.079 -8.963 -11.597 1.00 89.50 88 GLU A N 1
ATOM 674 C CA . GLU A 1 88 ? 7.061 -8.691 -10.547 1.00 89.50 88 GLU A CA 1
ATOM 675 C C . GLU A 1 88 ? 8.018 -7.571 -10.976 1.00 89.50 88 GLU A C 1
ATOM 677 O O . GLU A 1 88 ? 8.236 -6.614 -10.239 1.00 89.50 88 GLU A O 1
ATOM 682 N N . ALA A 1 89 ? 8.520 -7.603 -12.215 1.00 89.75 89 ALA A N 1
ATOM 683 C CA . ALA A 1 89 ? 9.380 -6.542 -12.736 1.00 89.75 89 ALA A CA 1
ATOM 684 C C . ALA A 1 89 ? 8.676 -5.172 -12.764 1.00 89.75 89 ALA A C 1
ATOM 686 O O . ALA A 1 89 ? 9.288 -4.160 -12.409 1.00 89.75 89 ALA A O 1
ATOM 687 N N . LEU A 1 90 ? 7.392 -5.125 -13.143 1.00 93.19 90 LEU A N 1
ATOM 688 C CA . LEU A 1 90 ? 6.578 -3.904 -13.089 1.00 93.19 90 LEU A CA 1
ATOM 689 C C . LEU A 1 90 ? 6.396 -3.404 -11.653 1.00 93.19 90 LEU A C 1
ATOM 691 O O . LEU A 1 90 ? 6.532 -2.206 -11.405 1.00 93.19 90 LEU A O 1
ATOM 695 N N . TYR A 1 91 ? 6.132 -4.304 -10.703 1.00 92.69 91 TYR A N 1
ATOM 696 C CA . TYR A 1 91 ? 6.047 -3.968 -9.283 1.00 92.69 91 TYR A CA 1
ATOM 697 C C . TYR A 1 91 ? 7.357 -3.358 -8.771 1.00 92.69 91 TYR A C 1
ATOM 699 O O . TYR A 1 91 ? 7.356 -2.242 -8.246 1.00 92.69 91 TYR A O 1
ATOM 707 N N . ILE A 1 92 ? 8.479 -4.041 -8.998 1.00 91.56 92 ILE A N 1
ATOM 708 C CA . ILE A 1 92 ? 9.812 -3.609 -8.575 1.00 91.56 92 ILE A CA 1
ATOM 709 C C . ILE A 1 92 ? 10.179 -2.251 -9.189 1.00 91.56 92 ILE A C 1
ATOM 711 O O . ILE A 1 92 ? 10.629 -1.339 -8.486 1.00 91.56 92 ILE A O 1
ATOM 715 N N . SER A 1 93 ? 9.935 -2.080 -10.492 1.00 93.38 93 SER A N 1
ATOM 716 C CA . SER A 1 93 ? 10.193 -0.818 -11.190 1.00 93.38 93 SER A CA 1
ATOM 717 C C . SER A 1 93 ? 9.322 0.317 -10.653 1.00 93.38 93 SER A C 1
ATOM 719 O O . SER A 1 93 ? 9.840 1.395 -10.345 1.00 93.38 93 SER A O 1
ATOM 721 N N . GLY A 1 94 ? 8.025 0.064 -10.461 1.00 94.75 94 GLY A N 1
ATOM 722 C CA . GLY A 1 94 ? 7.077 1.050 -9.956 1.00 94.75 94 GLY A CA 1
ATOM 723 C C . GLY A 1 94 ? 7.431 1.509 -8.544 1.00 94.75 94 GLY A C 1
ATOM 724 O O . GLY A 1 94 ? 7.488 2.709 -8.270 1.00 94.75 94 GLY A O 1
ATOM 725 N N . VAL A 1 95 ? 7.762 0.573 -7.652 1.00 92.88 95 VAL A N 1
ATOM 726 C CA . VAL A 1 95 ? 8.191 0.890 -6.284 1.00 92.88 95 VAL A CA 1
ATOM 727 C C . VAL A 1 95 ? 9.505 1.680 -6.274 1.00 92.88 95 VAL A C 1
ATOM 729 O O . VAL A 1 95 ? 9.606 2.700 -5.590 1.00 92.88 95 VAL A O 1
ATOM 732 N N . SER A 1 96 ? 10.498 1.278 -7.069 1.00 93.25 96 SER A N 1
ATOM 733 C CA . SER A 1 96 ? 11.777 1.994 -7.168 1.00 93.25 96 SER A CA 1
ATOM 734 C C . SER A 1 96 ? 11.604 3.435 -7.669 1.00 93.25 96 SER A C 1
ATOM 736 O O . SER A 1 96 ? 12.173 4.382 -7.103 1.00 93.25 96 SER A O 1
ATOM 738 N N . LYS A 1 97 ? 10.746 3.640 -8.680 1.00 95.12 97 LYS A N 1
ATOM 739 C CA . LYS A 1 97 ? 10.375 4.980 -9.157 1.00 95.12 97 LYS A CA 1
ATOM 740 C C . LYS A 1 97 ? 9.649 5.782 -8.084 1.00 95.12 97 LYS A C 1
ATOM 742 O O . LYS A 1 97 ? 9.940 6.963 -7.938 1.00 95.12 97 LYS A O 1
ATOM 747 N N . MET A 1 98 ? 8.769 5.162 -7.299 1.00 94.06 98 MET A N 1
ATOM 748 C CA . MET A 1 98 ? 8.072 5.823 -6.191 1.00 94.06 98 MET A CA 1
ATOM 749 C C . MET A 1 98 ? 9.049 6.324 -5.118 1.00 94.06 98 MET A C 1
ATOM 751 O O . MET A 1 98 ? 8.954 7.477 -4.694 1.00 94.06 98 MET A O 1
ATOM 755 N N . ILE A 1 99 ? 10.031 5.502 -4.730 1.00 92.62 99 ILE A N 1
ATOM 756 C CA . ILE A 1 99 ? 11.098 5.889 -3.791 1.00 92.62 99 ILE A CA 1
ATOM 757 C C . ILE A 1 99 ? 11.913 7.056 -4.364 1.00 92.62 99 ILE A C 1
ATOM 759 O O . ILE A 1 99 ? 12.135 8.065 -3.690 1.00 92.62 99 ILE A O 1
ATOM 763 N N . SER A 1 100 ? 12.322 6.946 -5.629 1.00 94.12 100 SER A N 1
ATOM 764 C CA . SER A 1 100 ? 13.099 7.979 -6.323 1.00 94.12 100 SER A CA 1
ATOM 765 C C . SER A 1 100 ? 12.320 9.288 -6.472 1.00 94.12 100 SER A C 1
ATOM 767 O O . SER A 1 100 ? 12.867 10.374 -6.283 1.00 94.12 100 SER A O 1
ATOM 769 N N . ALA A 1 101 ? 11.023 9.212 -6.764 1.00 95.44 101 ALA A N 1
ATOM 770 C CA . ALA A 1 101 ? 10.137 10.363 -6.856 1.00 95.44 101 ALA A CA 1
ATOM 771 C C . ALA A 1 101 ? 9.922 11.019 -5.488 1.00 95.44 101 ALA A C 1
ATOM 773 O O . ALA A 1 101 ? 9.889 12.242 -5.394 1.00 95.44 101 ALA A O 1
ATOM 774 N N . SER A 1 102 ? 9.831 10.231 -4.413 1.00 90.88 102 SER A N 1
ATOM 775 C CA . SER A 1 102 ? 9.695 10.764 -3.056 1.00 90.88 102 SER A CA 1
ATOM 776 C C . SER A 1 102 ? 10.935 11.538 -2.600 1.00 90.88 102 SER A C 1
ATOM 778 O O . SER A 1 102 ? 10.793 12.504 -1.855 1.00 90.88 102 SER A O 1
ATOM 780 N N . SER A 1 103 ? 12.138 11.128 -3.016 1.00 93.69 103 SER A N 1
ATOM 781 C CA . SER A 1 103 ? 13.384 11.815 -2.646 1.00 93.69 103 SER A CA 1
ATOM 782 C C . SER A 1 103 ? 13.679 13.029 -3.530 1.00 93.69 103 SER A C 1
ATOM 784 O O . SER A 1 103 ? 14.165 14.045 -3.038 1.00 93.69 103 SER A O 1
ATOM 786 N N . SER A 1 104 ? 13.363 12.947 -4.824 1.00 94.88 104 SER A N 1
ATOM 787 C CA . SER A 1 104 ? 13.611 14.017 -5.800 1.00 94.88 104 SER A CA 1
ATOM 788 C C . SER A 1 104 ? 12.477 15.042 -5.916 1.00 94.88 104 SER A C 1
ATOM 790 O O . SER A 1 104 ? 12.707 16.160 -6.374 1.00 94.88 104 SER A O 1
ATOM 792 N N . GLY A 1 105 ? 11.255 14.675 -5.524 1.00 93.25 105 GLY A N 1
ATOM 793 C CA . GLY A 1 105 ? 10.045 15.461 -5.762 1.00 93.25 105 GLY A CA 1
ATOM 794 C C . GLY A 1 105 ? 9.553 15.442 -7.216 1.00 93.25 105 GLY A C 1
ATOM 795 O O . GLY A 1 105 ? 8.715 16.270 -7.576 1.00 93.25 105 GLY A O 1
ATOM 796 N N . ASP A 1 106 ? 10.055 14.540 -8.069 1.00 95.88 106 ASP A N 1
ATOM 797 C CA . ASP A 1 106 ? 9.638 14.449 -9.473 1.00 95.88 106 ASP A CA 1
ATOM 798 C C . ASP A 1 106 ? 8.229 13.839 -9.602 1.00 95.88 106 ASP A C 1
ATOM 800 O O . ASP A 1 106 ? 8.016 12.627 -9.499 1.00 95.88 106 ASP A O 1
ATOM 804 N N . ALA A 1 107 ? 7.247 14.703 -9.865 1.00 94.06 107 ALA A N 1
ATOM 805 C CA . ALA A 1 107 ? 5.851 14.312 -10.032 1.00 94.06 107 ALA A CA 1
ATOM 806 C C . ALA A 1 107 ? 5.612 13.392 -11.241 1.00 94.06 107 ALA A C 1
ATOM 808 O O . ALA A 1 107 ? 4.676 12.595 -11.216 1.00 94.06 107 ALA A O 1
ATOM 809 N N . ARG A 1 108 ? 6.437 13.476 -12.292 1.00 95.50 108 ARG A N 1
ATOM 810 C CA . ARG A 1 108 ? 6.301 12.610 -13.468 1.00 95.50 108 ARG A CA 1
ATOM 811 C C . ARG A 1 108 ? 6.730 11.187 -13.131 1.00 95.50 108 ARG A C 1
ATOM 813 O O . ARG A 1 108 ? 6.003 10.256 -13.457 1.00 95.50 108 ARG A O 1
ATOM 820 N N . LEU A 1 109 ? 7.846 11.026 -12.418 1.00 95.75 109 LEU A N 1
ATOM 821 C CA . LEU A 1 109 ? 8.270 9.707 -11.934 1.00 95.75 109 LEU A CA 1
ATOM 822 C C . LEU A 1 109 ? 7.220 9.084 -11.010 1.00 95.75 109 LEU A C 1
ATOM 824 O O . LEU A 1 109 ? 6.968 7.887 -11.090 1.00 95.75 109 LEU A O 1
ATOM 828 N N . MET A 1 110 ? 6.563 9.901 -10.181 1.00 94.81 110 MET A N 1
ATOM 829 C CA . MET A 1 110 ? 5.462 9.437 -9.337 1.00 94.81 110 MET A CA 1
ATOM 830 C C . MET A 1 110 ? 4.257 8.947 -10.163 1.00 94.81 110 MET A C 1
ATOM 832 O O . MET A 1 110 ? 3.647 7.937 -9.828 1.00 94.81 110 MET A O 1
ATOM 836 N N . GLN A 1 111 ? 3.922 9.627 -11.264 1.00 94.62 111 GLN A N 1
ATOM 837 C CA . GLN A 1 111 ? 2.846 9.204 -12.172 1.00 94.62 111 GLN A CA 1
ATOM 838 C C . GLN A 1 111 ? 3.191 7.921 -12.937 1.00 94.62 111 GLN A C 1
ATOM 840 O O . GLN A 1 111 ? 2.340 7.046 -13.070 1.00 94.62 111 GLN A O 1
ATOM 845 N N . GLU A 1 112 ? 4.429 7.791 -13.415 1.00 96.19 112 GLU A N 1
ATOM 846 C CA . GLU A 1 112 ? 4.915 6.568 -14.065 1.00 96.19 112 GLU A CA 1
ATOM 847 C C . GLU A 1 112 ? 4.889 5.382 -13.090 1.00 96.19 112 GLU A C 1
ATOM 849 O O . GLU A 1 112 ? 4.380 4.317 -13.433 1.00 96.19 112 GLU A O 1
ATOM 854 N N . ALA A 1 113 ? 5.343 5.594 -11.849 1.00 96.38 113 ALA A N 1
ATOM 855 C CA . ALA A 1 113 ? 5.252 4.606 -10.778 1.00 96.38 113 ALA A CA 1
ATOM 856 C C . ALA A 1 113 ? 3.805 4.152 -10.538 1.00 96.38 113 ALA A C 1
ATOM 858 O O . ALA A 1 113 ? 3.538 2.955 -10.465 1.00 96.38 113 ALA A O 1
ATOM 859 N N . ALA A 1 114 ? 2.863 5.097 -10.443 1.00 95.38 114 ALA A N 1
ATOM 860 C CA . ALA A 1 114 ? 1.450 4.780 -10.264 1.00 95.38 114 ALA A CA 1
ATOM 861 C C . ALA A 1 114 ? 0.914 3.905 -11.405 1.00 95.38 114 ALA A C 1
ATOM 863 O O . ALA A 1 114 ? 0.267 2.897 -11.140 1.00 95.38 114 ALA A O 1
ATOM 864 N N . ALA A 1 115 ? 1.225 4.255 -12.655 1.00 96.50 115 ALA A N 1
ATOM 865 C CA . ALA A 1 115 ? 0.755 3.522 -13.826 1.00 96.50 115 ALA A CA 1
ATOM 866 C C . ALA A 1 115 ? 1.284 2.077 -13.871 1.00 96.50 115 ALA A C 1
ATOM 868 O O . ALA A 1 115 ? 0.528 1.157 -14.179 1.00 96.50 115 ALA A O 1
ATOM 869 N N . GLU A 1 116 ? 2.557 1.855 -13.532 1.00 96.81 116 GLU A N 1
ATOM 870 C CA . GLU A 1 116 ? 3.146 0.508 -13.490 1.00 96.81 116 GLU A CA 1
ATOM 871 C C . GLU A 1 116 ? 2.545 -0.350 -12.370 1.00 96.81 116 GLU A C 1
ATOM 873 O O . GLU A 1 116 ? 2.205 -1.515 -12.587 1.00 96.81 116 GLU A O 1
ATOM 878 N N . ILE A 1 117 ? 2.341 0.239 -11.187 1.00 96.38 117 ILE A N 1
ATOM 879 C CA . ILE A 1 117 ? 1.682 -0.439 -10.066 1.00 96.38 117 ILE A CA 1
ATOM 880 C C . ILE A 1 117 ? 0.225 -0.772 -10.411 1.00 96.38 117 ILE A C 1
ATOM 882 O O . ILE A 1 117 ? -0.229 -1.881 -10.128 1.00 96.38 117 ILE A O 1
ATOM 886 N N . GLU A 1 118 ? -0.507 0.147 -11.044 1.00 96.44 118 GLU A N 1
ATOM 887 C CA . GLU A 1 118 ? -1.880 -0.085 -11.500 1.00 96.44 118 GLU A CA 1
ATOM 888 C C . GLU A 1 118 ? -1.956 -1.198 -12.545 1.00 96.44 118 GLU A C 1
ATOM 890 O O . GLU A 1 118 ? -2.820 -2.069 -12.430 1.00 96.44 118 GLU A O 1
ATOM 895 N N . ALA A 1 119 ? -1.037 -1.223 -13.513 1.00 96.88 119 ALA A N 1
ATOM 896 C CA . ALA A 1 119 ? -0.967 -2.277 -14.521 1.00 96.88 119 ALA A CA 1
ATOM 897 C C . ALA A 1 119 ? -0.750 -3.651 -13.870 1.00 96.88 119 ALA A C 1
ATOM 899 O O . ALA A 1 119 ? -1.534 -4.575 -14.094 1.00 96.88 119 ALA A O 1
ATOM 900 N N . ALA A 1 120 ? 0.242 -3.766 -12.983 1.00 95.62 120 ALA A N 1
ATOM 901 C CA . ALA A 1 120 ? 0.515 -5.017 -12.283 1.00 95.62 120 ALA A CA 1
ATOM 902 C C . ALA A 1 120 ? -0.655 -5.452 -11.377 1.00 95.62 120 ALA A C 1
ATOM 904 O O . ALA A 1 120 ? -1.011 -6.630 -11.316 1.00 95.62 120 ALA A O 1
ATOM 905 N N . ALA A 1 121 ? -1.301 -4.507 -10.688 1.00 96.06 121 ALA A N 1
ATOM 906 C CA . ALA A 1 121 ? -2.443 -4.797 -9.823 1.00 96.06 121 ALA A CA 1
ATOM 907 C C . ALA A 1 121 ? -3.688 -5.263 -10.601 1.00 96.06 121 ALA A C 1
ATOM 909 O O . ALA A 1 121 ? -4.418 -6.138 -10.109 1.00 96.06 121 ALA A O 1
ATOM 910 N N . CYS A 1 122 ? -3.928 -4.700 -11.793 1.00 96.50 122 CYS A N 1
ATOM 911 C CA . CYS A 1 122 ? -5.012 -5.106 -12.694 1.00 96.50 122 CYS A CA 1
ATOM 912 C C . CYS A 1 122 ? -4.872 -6.571 -13.117 1.00 96.50 122 CYS A C 1
ATOM 914 O O . CYS A 1 122 ? -5.850 -7.314 -13.061 1.00 96.50 122 CYS A O 1
ATOM 916 N N . GLU A 1 123 ? -3.649 -6.998 -13.430 1.00 95.44 123 GLU A N 1
ATOM 917 C CA . GLU A 1 123 ? -3.321 -8.379 -13.815 1.00 95.44 123 GLU A CA 1
ATOM 918 C C . GLU A 1 123 ? -3.271 -9.357 -12.629 1.00 95.44 123 GLU A C 1
ATOM 920 O O . GLU A 1 123 ? -3.095 -10.560 -12.803 1.00 95.44 123 GLU A O 1
ATOM 925 N N . GLY A 1 124 ? -3.476 -8.871 -11.402 1.00 93.31 124 GLY A N 1
ATOM 926 C CA . GLY A 1 124 ? -3.627 -9.731 -10.232 1.00 93.31 124 GLY A CA 1
ATOM 927 C C . GLY A 1 124 ? -2.453 -9.763 -9.272 1.00 93.31 124 GLY A C 1
ATOM 928 O O . GLY A 1 124 ? -2.524 -10.512 -8.301 1.00 93.31 124 GLY A O 1
ATOM 929 N N . HIS A 1 125 ? -1.425 -8.938 -9.479 1.00 94.00 125 HIS A N 1
ATOM 930 C CA . HIS A 1 125 ? -0.239 -8.948 -8.633 1.00 94.00 125 HIS A CA 1
ATOM 931 C C . HIS A 1 125 ? -0.567 -8.568 -7.169 1.00 94.00 125 HIS A C 1
ATOM 933 O O . HIS A 1 125 ? -0.988 -7.427 -6.917 1.00 94.00 125 HIS A O 1
ATOM 939 N N . PRO A 1 126 ? -0.391 -9.476 -6.184 1.00 94.31 126 PRO A N 1
ATOM 940 C CA . PRO A 1 126 ? -0.809 -9.236 -4.800 1.00 94.31 126 PRO A CA 1
ATOM 941 C C . PRO A 1 126 ? -0.086 -8.056 -4.143 1.00 94.31 126 PRO A C 1
ATOM 943 O O . PRO A 1 126 ? -0.721 -7.242 -3.468 1.00 94.31 126 PRO A O 1
ATOM 946 N N . HIS A 1 127 ? 1.222 -7.909 -4.378 1.00 93.31 127 HIS A N 1
ATOM 947 C CA . HIS A 1 127 ? 2.012 -6.818 -3.798 1.00 93.31 127 HIS A CA 1
ATOM 948 C C . HIS A 1 127 ? 1.628 -5.461 -4.394 1.00 93.31 127 HIS A C 1
ATOM 950 O O . HIS A 1 127 ? 1.436 -4.496 -3.656 1.00 93.31 127 HIS A O 1
ATOM 956 N N . SER A 1 128 ? 1.372 -5.390 -5.702 1.00 95.38 128 SER A N 1
ATOM 957 C CA . SER A 1 128 ? 0.905 -4.149 -6.338 1.00 95.38 128 SER A CA 1
ATOM 958 C C . SER A 1 128 ? -0.483 -3.740 -5.843 1.00 95.38 128 SER A C 1
ATOM 960 O O . SER A 1 128 ? -0.725 -2.562 -5.578 1.00 95.38 128 SER A O 1
ATOM 962 N N . ARG A 1 129 ? -1.392 -4.704 -5.631 1.00 97.06 129 ARG A N 1
ATOM 963 C CA . ARG A 1 129 ? -2.694 -4.441 -4.993 1.00 97.06 129 ARG A CA 1
ATOM 964 C C . ARG A 1 129 ? -2.522 -3.906 -3.570 1.00 97.06 129 ARG A C 1
ATOM 966 O O . ARG A 1 129 ? -3.196 -2.946 -3.210 1.00 97.06 129 ARG A O 1
ATOM 973 N N . SER A 1 130 ? -1.591 -4.457 -2.792 1.00 96.31 130 SER A N 1
ATOM 974 C CA . SER A 1 130 ? -1.258 -3.953 -1.451 1.00 96.31 130 SER A CA 1
ATOM 975 C C . SER A 1 130 ? -0.793 -2.493 -1.485 1.00 96.31 130 SER A C 1
ATOM 977 O O . SER A 1 130 ? -1.296 -1.662 -0.722 1.00 96.31 130 SER A O 1
ATOM 979 N N . VAL A 1 131 ? 0.086 -2.151 -2.437 1.00 95.44 131 VAL A N 1
ATOM 980 C CA . VAL A 1 131 ? 0.559 -0.775 -2.653 1.00 95.44 131 VAL A CA 1
ATOM 981 C C . VAL A 1 131 ? -0.605 0.160 -2.995 1.00 95.44 131 VAL A C 1
ATOM 983 O O . VAL A 1 131 ? -0.739 1.207 -2.364 1.00 95.44 131 VAL A O 1
ATOM 986 N N . LEU A 1 132 ? -1.510 -0.211 -3.909 1.00 96.62 132 LEU A N 1
ATOM 987 C CA . LEU A 1 132 ? -2.704 0.602 -4.198 1.00 96.62 132 LEU A CA 1
ATOM 988 C C . LEU A 1 132 ? -3.616 0.777 -2.977 1.00 96.62 132 LEU A C 1
ATOM 990 O O . LEU A 1 132 ? -4.165 1.864 -2.768 1.00 96.62 132 LEU A O 1
ATOM 994 N N . GLY A 1 133 ? -3.757 -0.268 -2.158 1.00 96.69 133 GLY A N 1
ATOM 995 C CA . GLY A 1 133 ? -4.480 -0.212 -0.890 1.00 96.69 133 GLY A CA 1
ATOM 996 C C . GLY A 1 133 ? -3.923 0.875 0.024 1.00 96.69 133 GLY A C 1
ATOM 997 O O . GLY A 1 133 ? -4.655 1.773 0.455 1.00 96.69 133 GLY A O 1
ATOM 998 N N . PHE A 1 134 ? -2.604 0.862 0.216 1.00 95.38 134 PHE A N 1
ATOM 999 C CA . PHE A 1 134 ? -1.893 1.861 1.003 1.00 95.38 134 PHE A CA 1
ATOM 1000 C C . PHE A 1 134 ? -2.064 3.278 0.433 1.00 95.38 134 PHE A C 1
ATOM 1002 O O . PHE A 1 134 ? -2.435 4.203 1.159 1.00 95.38 134 PHE A O 1
ATOM 1009 N N . LEU A 1 135 ? -1.871 3.455 -0.876 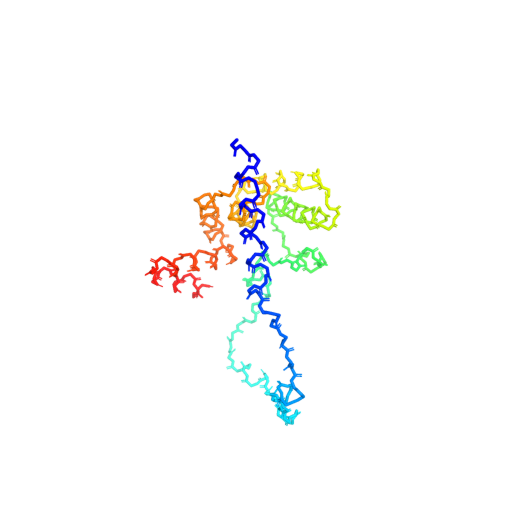1.00 94.50 135 LEU A N 1
ATOM 1010 C CA . LEU A 1 135 ? -1.930 4.760 -1.538 1.00 94.50 135 LEU A CA 1
ATOM 1011 C C . LEU A 1 135 ? -3.312 5.410 -1.444 1.00 94.50 135 LEU A C 1
ATOM 1013 O O . LEU A 1 135 ? -3.426 6.570 -1.038 1.00 94.50 135 LEU A O 1
ATOM 1017 N N . HIS A 1 136 ? -4.379 4.659 -1.733 1.00 96.06 136 HIS A N 1
ATOM 1018 C CA . HIS A 1 136 ? -5.748 5.143 -1.546 1.00 96.06 136 HIS A CA 1
ATOM 1019 C C . HIS A 1 136 ? -6.081 5.380 -0.072 1.00 96.06 136 HIS A C 1
ATOM 1021 O O . HIS A 1 136 ? -6.823 6.311 0.255 1.00 96.06 136 HIS A O 1
ATOM 1027 N N . GLY A 1 137 ? -5.529 4.558 0.823 1.00 95.56 137 GLY A N 1
ATOM 1028 C CA . GLY A 1 137 ? -5.695 4.698 2.264 1.00 95.56 137 GLY A CA 1
ATOM 1029 C C . GLY A 1 137 ? -5.092 5.998 2.780 1.00 95.56 137 GLY A C 1
ATOM 1030 O O . GLY A 1 137 ? -5.710 6.665 3.609 1.00 95.56 137 GLY A O 1
ATOM 1031 N N . MET A 1 138 ? -3.935 6.387 2.248 1.00 93.69 138 MET A N 1
ATOM 1032 C CA . MET A 1 138 ? -3.225 7.611 2.613 1.00 93.69 138 MET A CA 1
ATOM 1033 C C . MET A 1 138 ? -3.708 8.845 1.847 1.00 93.69 138 MET A C 1
ATOM 1035 O O . MET A 1 138 ? -3.580 9.955 2.361 1.00 93.69 138 MET A O 1
ATOM 1039 N N . GLY A 1 139 ? -4.323 8.670 0.675 1.00 93.00 139 GLY A N 1
ATOM 1040 C CA . GLY A 1 139 ? -4.598 9.775 -0.247 1.00 93.00 139 GLY A CA 1
ATOM 1041 C C . GLY A 1 139 ? -3.328 10.265 -0.941 1.00 93.00 139 GLY A C 1
ATOM 1042 O O . GLY A 1 139 ? -3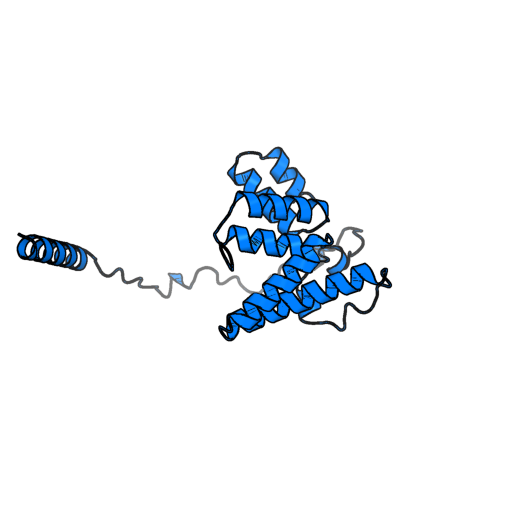.166 11.458 -1.188 1.00 93.00 139 GLY A O 1
ATOM 1043 N N . MET A 1 140 ? -2.393 9.347 -1.189 1.00 85.69 140 MET A N 1
ATOM 1044 C CA . MET A 1 140 ? -1.179 9.605 -1.951 1.00 85.69 140 MET A CA 1
ATOM 1045 C C . MET A 1 140 ? -1.480 9.325 -3.424 1.00 85.69 140 MET A C 1
ATOM 1047 O O . MET A 1 140 ? -2.061 8.293 -3.752 1.00 85.69 140 MET A O 1
ATOM 1051 N N . MET A 1 141 ? -1.125 10.263 -4.305 1.00 80.56 141 MET A N 1
ATOM 1052 C CA . MET A 1 141 ? -1.373 10.237 -5.761 1.00 80.56 141 MET A CA 1
ATOM 1053 C C . MET A 1 141 ? -2.843 10.317 -6.210 1.00 80.56 141 MET A C 1
ATOM 1055 O O . MET A 1 141 ? -3.115 10.698 -7.345 1.00 80.56 141 MET A O 1
ATOM 1059 N N . SER A 1 142 ? -3.798 10.027 -5.328 1.00 86.06 142 SER A N 1
ATOM 1060 C CA . SER A 1 142 ? -5.234 10.166 -5.575 1.00 86.06 142 SER A CA 1
ATOM 1061 C C . SER A 1 142 ? -5.962 10.649 -4.322 1.00 86.06 142 SER A C 1
ATOM 1063 O O . SER A 1 142 ? -5.391 10.702 -3.234 1.00 86.06 142 SER A O 1
ATOM 1065 N N . GLU A 1 143 ? -7.239 11.006 -4.460 1.00 92.56 143 GLU A N 1
ATOM 1066 C CA . GLU A 1 143 ? -8.063 11.347 -3.304 1.00 92.56 143 GLU A CA 1
ATOM 1067 C C . GLU A 1 143 ? -8.165 10.161 -2.333 1.00 92.56 143 GLU A C 1
ATOM 1069 O O . GLU A 1 143 ? -8.350 9.004 -2.731 1.00 92.56 143 GLU A O 1
ATOM 1074 N N . ARG A 1 144 ? -8.068 10.464 -1.035 1.00 96.19 144 ARG A N 1
ATOM 1075 C CA . ARG A 1 144 ? -8.169 9.467 0.027 1.00 96.19 144 ARG A CA 1
ATOM 1076 C C . ARG A 1 144 ? -9.504 8.728 -0.053 1.00 96.19 144 ARG A C 1
ATOM 1078 O O . ARG A 1 144 ? -10.568 9.327 0.074 1.00 96.19 144 ARG A O 1
ATOM 1085 N N . ASN A 1 145 ? -9.450 7.403 -0.154 1.00 97.06 145 ASN A N 1
ATOM 1086 C CA . ASN A 1 145 ? -10.633 6.558 -0.235 1.00 97.06 145 ASN A CA 1
ATOM 1087 C C . ASN A 1 145 ? -10.446 5.271 0.578 1.00 97.06 145 ASN A C 1
ATOM 1089 O O . ASN A 1 145 ? -9.842 4.303 0.119 1.00 97.06 145 ASN A O 1
ATOM 1093 N N . LYS A 1 146 ? -11.016 5.251 1.789 1.00 94.88 146 LYS A N 1
ATOM 1094 C CA . LYS A 1 146 ? -10.910 4.110 2.715 1.00 94.88 146 LYS A CA 1
ATOM 1095 C C . LYS A 1 146 ? -11.568 2.834 2.178 1.00 94.88 146 LYS A C 1
ATOM 1097 O O . LYS A 1 146 ? -11.082 1.749 2.465 1.00 94.88 146 LYS A O 1
ATOM 1102 N N . ALA A 1 147 ? -12.647 2.954 1.401 1.00 96.00 147 ALA A N 1
ATOM 1103 C CA . ALA A 1 147 ? -13.348 1.796 0.848 1.00 96.00 147 ALA A CA 1
ATOM 1104 C C . ALA A 1 147 ? -12.523 1.119 -0.256 1.00 96.00 147 ALA A C 1
ATOM 1106 O O . ALA A 1 147 ? -12.364 -0.098 -0.241 1.00 96.00 147 ALA A O 1
ATOM 1107 N N . LYS A 1 148 ? -11.935 1.909 -1.168 1.00 96.19 148 LYS A N 1
ATOM 1108 C CA . LYS A 1 148 ? -10.986 1.389 -2.165 1.00 96.19 148 LYS A CA 1
ATOM 1109 C C . LYS A 1 148 ? -9.763 0.775 -1.495 1.00 96.19 148 LYS A C 1
ATOM 1111 O O . LYS A 1 148 ? -9.374 -0.325 -1.864 1.00 96.19 148 LYS A O 1
ATOM 1116 N N . ALA A 1 149 ? -9.201 1.457 -0.497 1.00 97.44 149 ALA A N 1
ATOM 1117 C CA . ALA A 1 149 ? -8.063 0.954 0.265 1.00 97.44 149 ALA A CA 1
ATOM 1118 C C . ALA A 1 149 ? -8.347 -0.431 0.864 1.00 97.44 149 ALA A C 1
ATOM 1120 O O . ALA A 1 149 ? -7.582 -1.368 0.658 1.00 97.44 149 ALA A O 1
ATOM 1121 N N . PHE A 1 150 ? -9.493 -0.569 1.538 1.00 96.94 150 PHE A N 1
ATOM 1122 C CA . PHE A 1 150 ? -9.930 -1.834 2.120 1.00 96.94 150 PHE A CA 1
ATOM 1123 C C . PHE A 1 150 ? -10.102 -2.930 1.061 1.00 96.94 150 PHE A C 1
ATOM 1125 O O . PHE A 1 150 ? -9.622 -4.040 1.257 1.00 96.94 150 PHE A O 1
ATOM 1132 N N . LEU A 1 151 ? -10.736 -2.621 -0.075 1.00 97.69 151 LEU A N 1
ATOM 1133 C CA . LEU A 1 151 ? -10.950 -3.583 -1.159 1.00 97.69 151 LEU A CA 1
ATOM 1134 C C . LEU A 1 151 ? -9.628 -4.093 -1.753 1.00 97.69 151 LEU A C 1
ATOM 1136 O O . LEU A 1 151 ? -9.465 -5.289 -1.977 1.00 97.69 151 LEU A O 1
ATOM 1140 N N . TYR A 1 152 ? -8.674 -3.194 -1.985 1.00 98.06 152 TYR A N 1
ATOM 1141 C CA . TYR A 1 152 ? -7.355 -3.567 -2.487 1.00 98.06 152 TYR A CA 1
ATOM 1142 C C . TYR A 1 152 ? -6.580 -4.424 -1.489 1.00 98.06 152 TYR A C 1
ATOM 1144 O O . TYR A 1 152 ? -6.036 -5.455 -1.881 1.00 98.06 152 TYR A O 1
ATOM 1152 N N . HIS A 1 153 ? -6.591 -4.054 -0.204 1.00 97.88 153 HIS A N 1
ATOM 1153 C CA . HIS A 1 153 ? -5.992 -4.884 0.839 1.00 97.88 153 HIS A CA 1
ATOM 1154 C C . HIS A 1 153 ? -6.674 -6.253 0.938 1.00 97.88 153 HIS A C 1
ATOM 1156 O O . HIS A 1 153 ? -5.983 -7.254 1.079 1.00 97.88 153 HIS A O 1
ATOM 1162 N N . HIS A 1 154 ? -7.998 -6.332 0.788 1.00 97.56 154 HIS A N 1
ATOM 1163 C CA . HIS A 1 154 ? -8.725 -7.604 0.767 1.00 97.56 154 HIS A CA 1
ATOM 1164 C C . HIS A 1 154 ? -8.201 -8.549 -0.318 1.00 97.56 154 HIS A C 1
ATOM 1166 O O . HIS A 1 154 ? -7.758 -9.654 -0.015 1.00 97.56 154 HIS A O 1
ATOM 1172 N N . PHE A 1 155 ? -8.174 -8.100 -1.574 1.00 97.75 155 PHE A N 1
ATOM 1173 C CA . PHE A 1 155 ? -7.699 -8.935 -2.681 1.00 97.75 155 PHE A CA 1
ATOM 1174 C C . PHE A 1 155 ? -6.196 -9.222 -2.630 1.00 97.75 155 PHE A C 1
ATOM 1176 O O . PHE A 1 155 ? -5.754 -10.265 -3.106 1.00 97.75 155 PHE A O 1
ATOM 1183 N N . ALA A 1 156 ? -5.396 -8.312 -2.075 1.00 96.62 156 ALA A N 1
ATOM 1184 C CA . ALA A 1 156 ? -3.979 -8.558 -1.845 1.00 96.62 156 ALA A CA 1
ATOM 1185 C C . ALA A 1 156 ? -3.767 -9.641 -0.774 1.00 96.62 156 ALA A C 1
ATOM 1187 O O . ALA A 1 156 ? -2.960 -10.544 -0.977 1.00 96.62 156 ALA A O 1
ATOM 1188 N N . ALA A 1 157 ? -4.516 -9.587 0.332 1.00 95.44 157 ALA A N 1
ATOM 1189 C CA . ALA A 1 157 ? -4.465 -10.578 1.404 1.00 95.44 157 ALA A CA 1
ATOM 1190 C C . ALA A 1 157 ? -4.908 -11.972 0.929 1.00 95.44 157 ALA A C 1
ATOM 1192 O O . ALA A 1 157 ? -4.251 -12.959 1.256 1.00 95.44 157 ALA A O 1
ATOM 1193 N N . GLU A 1 158 ? -5.962 -12.053 0.107 1.00 95.06 158 GLU A N 1
ATOM 1194 C CA . GLU A 1 158 ? -6.366 -13.300 -0.566 1.00 95.06 158 GLU A CA 1
ATOM 1195 C C . GLU A 1 158 ? -5.266 -13.845 -1.488 1.00 95.06 158 GLU A C 1
ATOM 1197 O O . GLU A 1 158 ? -5.093 -15.056 -1.595 1.00 95.06 158 GLU A O 1
ATOM 1202 N N . GLY A 1 159 ? -4.491 -12.955 -2.113 1.00 91.56 159 GLY A N 1
ATOM 1203 C CA . GLY A 1 159 ? -3.303 -13.294 -2.898 1.00 91.56 159 GLY A CA 1
ATOM 1204 C C . GLY A 1 159 ? -2.057 -13.617 -2.066 1.00 91.56 159 GLY A C 1
ATOM 1205 O O . GLY A 1 159 ? -0.979 -13.736 -2.636 1.00 91.56 159 GLY A O 1
ATOM 1206 N N . GLY A 1 160 ? -2.171 -13.727 -0.738 1.00 90.69 160 GLY A N 1
ATOM 1207 C CA . GLY A 1 160 ? -1.060 -14.074 0.151 1.00 90.69 160 GLY A CA 1
ATOM 1208 C C . GLY A 1 160 ? -0.189 -12.895 0.593 1.00 90.69 160 GLY A C 1
ATOM 1209 O O . GLY A 1 160 ? 0.820 -13.110 1.256 1.00 90.69 160 GLY A O 1
ATOM 1210 N N . ASN A 1 161 ? -0.561 -11.648 0.285 1.00 92.06 161 ASN A N 1
ATOM 1211 C CA . ASN A 1 161 ? 0.216 -10.487 0.713 1.00 92.06 161 ASN A CA 1
ATOM 1212 C C . ASN A 1 161 ? 0.113 -10.261 2.233 1.00 92.06 161 ASN A C 1
ATOM 1214 O O . ASN A 1 161 ? -0.939 -9.858 2.741 1.00 92.06 161 ASN A O 1
ATOM 1218 N N . MET A 1 162 ? 1.226 -10.448 2.945 1.00 91.06 162 MET A N 1
ATOM 1219 C CA . MET A 1 162 ? 1.268 -10.367 4.406 1.00 91.06 162 MET A CA 1
ATOM 1220 C C . MET A 1 162 ? 0.978 -8.955 4.936 1.00 91.06 162 MET A C 1
ATOM 1222 O O . MET A 1 162 ? 0.226 -8.779 5.895 1.00 91.06 162 MET A O 1
ATOM 1226 N N . GLN A 1 163 ? 1.485 -7.914 4.268 1.00 92.00 163 GLN A N 1
ATOM 1227 C CA . GLN A 1 163 ? 1.267 -6.522 4.681 1.00 92.00 163 GLN A CA 1
ATOM 1228 C C . GLN A 1 163 ? -0.220 -6.148 4.644 1.00 92.00 163 GLN A C 1
ATOM 1230 O O . GLN A 1 163 ? -0.725 -5.463 5.534 1.00 92.00 163 GLN A O 1
ATOM 1235 N N . SER A 1 164 ? -0.950 -6.644 3.647 1.00 95.81 164 SER A N 1
ATOM 1236 C CA . SER A 1 164 ? -2.391 -6.447 3.536 1.00 95.81 164 SER A CA 1
ATOM 1237 C C . SER A 1 164 ? -3.179 -7.276 4.544 1.00 95.81 164 SER A C 1
ATOM 1239 O O . SER A 1 164 ? -4.155 -6.757 5.087 1.00 95.81 164 SER A O 1
ATOM 1241 N N . LYS A 1 165 ? -2.753 -8.509 4.865 1.00 95.56 165 LYS A N 1
ATOM 1242 C CA . LYS A 1 165 ? -3.345 -9.274 5.979 1.00 95.56 165 LYS A CA 1
ATOM 1243 C C . LYS A 1 165 ? -3.245 -8.492 7.288 1.00 95.56 165 LYS A C 1
ATOM 1245 O O . LYS A 1 165 ? -4.259 -8.301 7.958 1.00 95.56 165 LYS A O 1
ATOM 1250 N N . MET A 1 166 ? -2.070 -7.936 7.592 1.00 94.62 166 MET A N 1
ATOM 1251 C CA . MET A 1 166 ? -1.863 -7.085 8.770 1.00 94.62 166 MET A CA 1
ATOM 1252 C C . MET A 1 166 ? -2.734 -5.819 8.742 1.00 94.62 166 MET A C 1
ATOM 1254 O O . MET A 1 166 ? -3.352 -5.468 9.749 1.00 94.62 166 MET A O 1
ATOM 1258 N N . ALA A 1 167 ? -2.834 -5.145 7.590 1.00 95.50 167 ALA A N 1
ATOM 1259 C CA . ALA A 1 167 ? -3.666 -3.950 7.436 1.00 95.50 167 ALA A CA 1
ATOM 1260 C C . ALA A 1 167 ? -5.163 -4.237 7.668 1.00 95.50 167 ALA A C 1
ATOM 1262 O O . ALA A 1 167 ? -5.867 -3.440 8.303 1.00 95.50 167 ALA A O 1
ATOM 1263 N N . LEU A 1 168 ? -5.660 -5.382 7.190 1.00 97.31 168 LEU A N 1
ATOM 1264 C CA . LEU A 1 168 ? -7.034 -5.830 7.426 1.00 97.31 168 LEU A CA 1
ATOM 1265 C C . LEU A 1 168 ? -7.255 -6.251 8.878 1.00 97.31 168 LEU A C 1
ATOM 1267 O O . LEU A 1 168 ? -8.254 -5.847 9.464 1.00 97.31 168 LEU A O 1
ATOM 1271 N N . ALA A 1 169 ? -6.326 -6.998 9.478 1.00 97.12 169 ALA A N 1
ATOM 1272 C CA . ALA A 1 169 ? -6.406 -7.409 10.879 1.00 97.12 169 ALA A CA 1
ATOM 1273 C C . ALA A 1 169 ? -6.496 -6.192 11.813 1.00 97.12 169 ALA A C 1
ATOM 1275 O O . ALA A 1 169 ? -7.377 -6.107 12.676 1.00 97.12 169 ALA A O 1
ATOM 1276 N N . TYR A 1 170 ? -5.663 -5.179 11.564 1.00 95.31 170 TYR A N 1
ATOM 1277 C CA . TYR A 1 170 ? -5.744 -3.902 12.264 1.00 95.31 170 TYR A CA 1
ATOM 1278 C C . TYR A 1 170 ? -7.099 -3.214 12.034 1.00 95.31 170 TYR A C 1
ATOM 1280 O O . TYR A 1 170 ? -7.757 -2.790 12.985 1.00 95.31 170 TYR A O 1
ATOM 1288 N N . SER A 1 171 ? -7.573 -3.169 10.785 1.00 94.75 171 SER A N 1
ATOM 1289 C CA . SER A 1 171 ? -8.874 -2.579 10.441 1.00 94.75 171 SER A CA 1
ATOM 1290 C C . SER A 1 171 ? -10.056 -3.286 11.115 1.00 94.75 171 SER A C 1
ATOM 1292 O O . SER A 1 171 ? -11.004 -2.614 11.521 1.00 94.75 171 SER A O 1
ATOM 1294 N N . TYR A 1 172 ? -10.010 -4.612 11.257 1.00 96.62 172 TYR A N 1
ATOM 1295 C CA . TYR A 1 172 ? -11.010 -5.401 11.979 1.00 96.62 172 TYR A CA 1
ATOM 1296 C C . TYR A 1 172 ? -10.931 -5.189 13.487 1.00 96.62 172 TYR A C 1
ATOM 1298 O O . TYR A 1 172 ? -11.969 -5.083 14.136 1.00 96.62 172 TYR A O 1
ATOM 1306 N N . SER A 1 173 ? -9.725 -5.043 14.038 1.00 96.12 173 SER A N 1
ATOM 1307 C CA . SER A 1 173 ? -9.528 -4.722 15.457 1.00 96.12 173 SER A CA 1
ATOM 1308 C C . SER A 1 173 ? -10.174 -3.385 15.822 1.00 96.12 173 SER A C 1
ATOM 1310 O O . SER A 1 173 ? -10.851 -3.285 16.841 1.00 96.12 173 SER A O 1
ATOM 1312 N N . LEU A 1 174 ? -10.035 -2.375 14.954 1.00 94.81 174 LEU A N 1
ATOM 1313 C CA . LEU A 1 174 ? -10.687 -1.071 15.121 1.00 94.81 174 LEU A CA 1
ATOM 1314 C C . LEU A 1 174 ? -12.217 -1.127 15.012 1.00 94.81 174 LEU A C 1
ATOM 1316 O O . LEU A 1 174 ? -12.892 -0.217 15.483 1.00 94.81 174 LEU A O 1
ATOM 1320 N N . GLN A 1 175 ? -12.757 -2.162 14.369 1.00 95.44 175 GLN A N 1
ATOM 1321 C CA . GLN A 1 175 ? -14.196 -2.404 14.229 1.00 95.44 175 GLN A CA 1
ATOM 1322 C C . GLN A 1 175 ? -14.728 -3.389 15.280 1.00 95.44 175 GLN A C 1
ATOM 1324 O O . GLN A 1 175 ? -15.858 -3.849 15.152 1.00 95.44 175 GLN A O 1
ATOM 1329 N N . GLU A 1 176 ? -13.918 -3.744 16.285 1.00 96.69 176 GLU A N 1
ATOM 1330 C CA . GLU A 1 176 ? -14.259 -4.715 17.337 1.00 96.69 176 GLU A CA 1
ATOM 1331 C C . GLU A 1 176 ? -14.582 -6.127 16.794 1.00 96.69 176 GLU A C 1
ATOM 1333 O O . GLU A 1 176 ? -15.181 -6.963 17.468 1.00 96.69 176 GLU A O 1
ATOM 1338 N N . MET A 1 177 ? -14.134 -6.439 15.573 1.00 96.44 177 MET A N 1
ATOM 1339 C CA . MET A 1 177 ? -14.276 -7.751 14.932 1.00 96.44 177 MET A CA 1
ATOM 1340 C C . MET A 1 177 ? -13.083 -8.653 15.287 1.00 96.44 177 MET A C 1
ATOM 1342 O O . MET A 1 177 ? -12.278 -9.026 14.428 1.00 96.44 177 MET A O 1
ATOM 1346 N N . TYR A 1 178 ? -12.940 -8.983 16.572 1.00 95.25 178 TYR A N 1
ATOM 1347 C CA . TYR A 1 178 ? -11.741 -9.647 17.103 1.00 95.25 178 TYR A CA 1
ATOM 1348 C C . TYR A 1 178 ? -11.483 -11.041 16.522 1.00 95.25 178 TYR A C 1
ATOM 1350 O O . TYR A 1 178 ? -10.330 -11.402 16.300 1.00 95.25 178 TYR A O 1
ATOM 1358 N N . GLU A 1 179 ? -12.526 -11.811 16.211 1.00 96.25 179 GLU A N 1
ATOM 1359 C CA . GLU A 1 179 ? -12.380 -13.138 15.594 1.00 96.25 179 GLU A CA 1
ATOM 1360 C C . GLU A 1 179 ? -11.701 -13.051 14.217 1.00 96.25 179 GLU A C 1
ATOM 1362 O O . GLU A 1 179 ? -10.7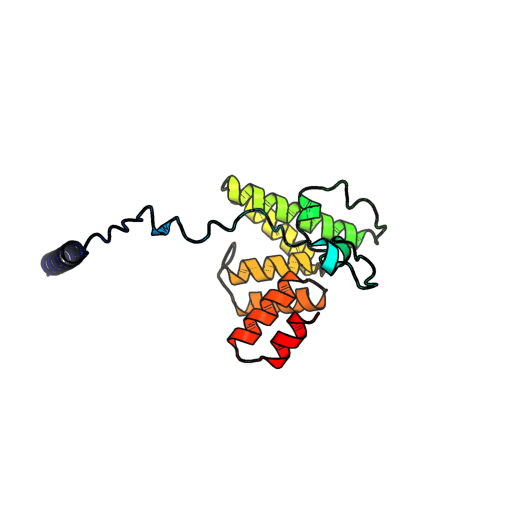63 -13.790 13.928 1.00 96.25 179 GLU A O 1
ATOM 1367 N N . ASN A 1 180 ? -12.109 -12.088 13.386 1.00 94.06 180 ASN A N 1
ATOM 1368 C CA . ASN A 1 180 ? -11.514 -11.888 12.063 1.00 94.06 180 ASN A CA 1
ATOM 1369 C C . ASN A 1 180 ? -10.083 -11.351 12.152 1.00 94.06 180 ASN A C 1
ATOM 1371 O O . ASN A 1 180 ? -9.225 -11.745 11.365 1.00 94.06 180 ASN A O 1
ATOM 1375 N N . SER A 1 181 ? -9.831 -10.455 13.107 1.00 95.56 181 SER A N 1
ATOM 1376 C CA . SER A 1 181 ? -8.494 -9.916 13.361 1.00 95.56 181 SER A CA 1
ATOM 1377 C C . SER A 1 181 ? -7.518 -11.007 13.808 1.00 95.56 181 SER A C 1
ATOM 1379 O O . SER A 1 181 ? -6.477 -11.199 13.186 1.00 95.56 181 SER A O 1
ATOM 1381 N N . THR A 1 182 ? -7.883 -11.768 14.842 1.00 95.06 182 THR A N 1
ATOM 1382 C CA . THR A 1 182 ? -7.043 -12.843 15.392 1.00 95.06 182 THR A CA 1
ATOM 1383 C C . THR A 1 182 ? -6.756 -13.927 14.367 1.00 95.06 182 THR A C 1
ATOM 1385 O O . THR A 1 182 ? -5.625 -14.396 14.298 1.00 95.06 182 THR A O 1
ATOM 1388 N N . LYS A 1 183 ? -7.737 -14.271 13.523 1.00 95.62 183 LYS A N 1
ATOM 1389 C CA . LYS A 1 183 ? -7.526 -15.198 12.411 1.00 95.62 183 LYS A CA 1
ATOM 1390 C C . LYS A 1 183 ? -6.426 -14.711 11.466 1.00 95.62 183 LYS A C 1
ATOM 1392 O O . LYS A 1 183 ? -5.525 -15.478 11.167 1.00 95.62 183 LYS A O 1
ATOM 1397 N N . LEU A 1 184 ? -6.489 -13.455 11.021 1.00 92.75 184 LEU A N 1
ATOM 1398 C CA . LEU A 1 184 ? -5.495 -12.901 10.098 1.00 92.75 184 LEU A CA 1
ATOM 1399 C C . LEU A 1 184 ? -4.113 -12.708 10.734 1.00 92.75 184 LEU A C 1
ATOM 1401 O O . LEU A 1 184 ? -3.124 -12.803 10.024 1.00 92.75 184 LEU A O 1
ATOM 1405 N N . TYR A 1 185 ? -4.035 -12.432 12.039 1.00 91.50 185 TYR A N 1
ATOM 1406 C CA . TYR A 1 185 ? -2.755 -12.334 12.753 1.00 91.50 185 TYR A CA 1
ATOM 1407 C C . TYR A 1 185 ? -2.100 -13.687 13.049 1.00 91.50 185 TYR A C 1
ATOM 1409 O O . TYR A 1 185 ? -0.918 -13.720 13.376 1.00 91.50 185 TYR A O 1
ATOM 1417 N N . ALA A 1 186 ? -2.861 -14.780 13.001 1.00 89.94 186 ALA A N 1
ATOM 1418 C CA . ALA A 1 186 ? -2.356 -16.126 13.258 1.00 89.94 186 ALA A CA 1
ATOM 1419 C C . ALA A 1 186 ? -1.821 -16.831 11.998 1.00 89.94 186 ALA A C 1
ATOM 1421 O O . ALA A 1 186 ? -1.260 -17.921 12.118 1.00 89.94 186 ALA A O 1
ATOM 1422 N N . GLU A 1 187 ? -2.046 -16.252 10.816 1.00 83.81 187 GLU A N 1
ATOM 1423 C CA . GLU A 1 187 ? -1.525 -16.725 9.525 1.00 83.81 187 GLU A CA 1
ATOM 1424 C C . GLU A 1 187 ? -0.114 -16.198 9.257 1.00 83.81 187 GLU A C 1
ATOM 1426 O O . GLU A 1 187 ? 0.676 -16.976 8.678 1.00 83.81 187 GLU A O 1
#

pLDDT: mean 80.26, std 17.49, range [38.62, 98.06]

Foldseek 3Di:
DVVVVVVVVVVVVVVVVVPDDPDDPDDDVVNVPPDPPVPPDDPPPVVVVPDPDPPDPPCNVAVLDCVCLVDVPVVPDDDDDPVVVQLVVLLSQLVVLCVVCVVVVDVVSPVSSLVSLVVSVVVQNLSSLQVQLVCLCVQNPHRNDNVSSLVSLVSSVVVVHLSSLQVVLVVCVVVVVNVSNVVSVVD

Secondary structure (DSSP, 8-state):
-HHHHHHHHHHHHHHHHHH---------TTTT-TT---TT----GGGGG-S------HHHH-TT-THHHH-TTTT------HHHHHHHHHHHHHHHHHHHHHHH--HHHHHHHHHHHHHHHHTT-HHHHHHHHHHHHHTSSS---HHHHHHHHHHHHHTT-HHHHHHHHHHHHTTT-HHHHHHHHT-

InterPro domains:
  IPR011990 Tetratricopeptide-like helical domain superfamily [G3DSA:1.25.40.10] (73-187)
  IPR044623 ERAD-associated E3 ubiquitin-protein ligase component HRD3 [PTHR45084] (3-187)

Organism: Juglans regia (NCBI:txid51240)